Protein AF-A0A7S4QDM4-F1 (afdb_monomer)

Nearest PDB structures (foldseek):
  2wzs-assembly4_D  TM=8.853E-01  e=3.832E-09  Bacteroides thetaiotaomicron VPI-5482
  6dwo-assembly4_D  TM=8.078E-01  e=6.709E-09  Enterococcus faecalis V583
  2ww2-assembly1_C  TM=7.698E-01  e=1.749E-09  Bacteroides thetaiotaomicron VPI-5482
  5swi-assembly1_B  TM=6.819E-01  e=5.395E-10  Streptococcus pneumoniae
  2wvx-assembly2_B  TM=7.873E-01  e=1.470E-08  Bacteroides thetaiotaomicron VPI-5482

Organism: NCBI:txid311494

Structure (mmCIF, N/CA/C/O backbone):
data_AF-A0A7S4QDM4-F1
#
_entry.id   AF-A0A7S4QDM4-F1
#
loop_
_atom_site.group_PDB
_atom_site.id
_atom_site.type_symbol
_atom_site.label_atom_id
_atom_site.label_alt_id
_atom_site.label_comp_id
_atom_site.label_asym_id
_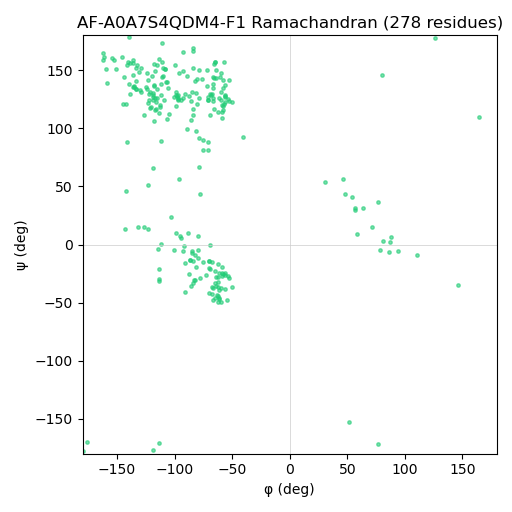atom_site.label_entity_id
_atom_site.label_seq_id
_atom_site.pdbx_PDB_ins_code
_atom_site.Cartn_x
_atom_site.Cartn_y
_atom_site.Cartn_z
_atom_site.occupancy
_atom_site.B_iso_or_equiv
_atom_site.auth_seq_id
_atom_site.auth_comp_id
_atom_site.auth_asym_id
_atom_site.auth_atom_id
_atom_site.pdbx_PDB_model_num
ATOM 1 N N . ALA A 1 1 ? 29.309 -19.621 -48.517 1.00 45.28 1 ALA A N 1
ATOM 2 C CA . ALA A 1 1 ? 28.631 -20.729 -47.816 1.00 45.28 1 ALA A CA 1
ATOM 3 C C . ALA A 1 1 ? 28.701 -20.463 -46.314 1.00 45.28 1 ALA A C 1
ATOM 5 O O . ALA A 1 1 ? 29.783 -20.519 -45.748 1.00 45.28 1 ALA A O 1
ATOM 6 N N . GLY A 1 2 ? 27.592 -20.042 -45.699 1.00 50.41 2 GLY A N 1
ATOM 7 C CA . GLY A 1 2 ? 27.543 -19.723 -44.270 1.00 50.41 2 GLY A CA 1
ATOM 8 C C . GLY A 1 2 ? 27.313 -20.983 -43.443 1.00 50.41 2 GLY A C 1
ATOM 9 O O . GLY A 1 2 ? 26.264 -21.611 -43.567 1.00 50.41 2 GLY A O 1
ATOM 10 N N . LEU A 1 3 ? 28.278 -21.342 -42.599 1.00 50.84 3 LEU A N 1
ATOM 11 C CA . LEU A 1 3 ? 28.137 -22.403 -41.605 1.00 50.84 3 LEU A CA 1
ATOM 12 C C . LEU A 1 3 ? 27.186 -21.931 -40.493 1.00 50.84 3 LEU A C 1
ATOM 14 O O . LEU A 1 3 ? 27.613 -21.368 -39.489 1.00 50.84 3 LEU A O 1
ATOM 18 N N . ARG A 1 4 ? 25.878 -22.148 -40.665 1.00 58.62 4 ARG A N 1
ATOM 19 C CA . ARG A 1 4 ? 24.951 -22.191 -39.528 1.00 58.62 4 ARG A CA 1
ATOM 20 C C . ARG A 1 4 ? 25.049 -23.586 -38.922 1.00 58.62 4 ARG A C 1
ATOM 22 O O . ARG A 1 4 ? 24.447 -24.524 -39.434 1.00 58.62 4 ARG A O 1
ATOM 29 N N . GLY A 1 5 ? 25.841 -23.718 -37.859 1.00 63.50 5 GLY A N 1
ATOM 30 C CA . GLY A 1 5 ? 25.802 -24.904 -37.006 1.00 63.50 5 GLY A CA 1
ATOM 31 C C . GLY A 1 5 ? 24.390 -25.121 -36.438 1.00 63.50 5 GLY A C 1
ATOM 32 O O . GLY A 1 5 ? 23.604 -24.165 -36.376 1.00 63.50 5 GLY A O 1
ATOM 33 N N . PRO A 1 6 ? 24.037 -26.356 -36.043 1.00 60.16 6 PRO A N 1
ATOM 34 C CA . PRO A 1 6 ? 22.731 -26.642 -35.468 1.00 60.16 6 PRO A CA 1
ATOM 35 C C . PRO A 1 6 ? 22.538 -25.764 -34.230 1.00 60.16 6 PRO A C 1
ATOM 37 O O . PRO A 1 6 ? 23.314 -25.829 -33.278 1.00 60.16 6 PRO A O 1
ATOM 40 N N . ARG A 1 7 ? 21.512 -24.904 -34.253 1.00 62.75 7 ARG A N 1
ATOM 41 C CA . ARG A 1 7 ? 21.063 -24.188 -33.056 1.00 62.75 7 ARG A CA 1
ATOM 42 C C . ARG A 1 7 ? 20.676 -25.264 -32.045 1.00 62.75 7 ARG A C 1
ATOM 44 O O . ARG A 1 7 ? 19.677 -25.948 -32.255 1.00 62.75 7 ARG A O 1
ATOM 51 N N . ALA A 1 8 ? 21.468 -25.429 -30.986 1.00 64.94 8 ALA A N 1
ATOM 52 C CA . ALA A 1 8 ? 21.047 -26.205 -29.831 1.00 64.94 8 ALA A CA 1
ATOM 53 C C . ALA A 1 8 ? 19.664 -25.684 -29.424 1.00 64.94 8 ALA A C 1
ATOM 55 O O . ALA A 1 8 ? 19.488 -24.475 -29.237 1.00 64.94 8 ALA A O 1
ATOM 56 N N . ALA A 1 9 ? 18.664 -26.565 -29.392 1.00 66.50 9 ALA A N 1
ATOM 57 C CA . ALA A 1 9 ? 17.342 -26.192 -28.922 1.00 66.50 9 ALA A CA 1
ATOM 58 C C . ALA A 1 9 ? 17.513 -25.673 -27.491 1.00 66.50 9 ALA A C 1
ATOM 60 O O . ALA A 1 9 ? 17.982 -26.412 -26.626 1.00 66.50 9 ALA A O 1
ATOM 61 N N . ALA A 1 10 ? 17.212 -24.392 -27.263 1.00 72.56 10 ALA A N 1
ATOM 62 C CA . ALA A 1 10 ? 17.296 -23.811 -25.932 1.00 72.56 10 ALA A CA 1
ATOM 63 C C . ALA A 1 10 ? 16.457 -24.674 -24.981 1.00 72.56 10 ALA A C 1
ATOM 65 O O . ALA A 1 10 ? 15.288 -24.956 -25.266 1.00 72.56 10 ALA A O 1
ATOM 66 N N . ALA A 1 11 ? 17.070 -25.142 -23.892 1.00 78.25 11 ALA A N 1
ATOM 67 C CA . ALA A 1 11 ? 16.368 -25.930 -22.893 1.00 78.25 11 ALA A CA 1
ATOM 68 C C . ALA A 1 11 ? 15.166 -25.120 -22.384 1.00 78.25 11 ALA A C 1
ATOM 70 O O . ALA A 1 11 ? 15.308 -23.959 -21.999 1.00 78.25 11 ALA A O 1
ATOM 71 N N . ARG A 1 12 ? 13.967 -25.712 -22.422 1.00 83.62 12 ARG A N 1
ATOM 72 C CA . ARG A 1 12 ? 12.762 -25.061 -21.896 1.00 83.62 12 ARG A CA 1
ATOM 73 C C . ARG A 1 12 ? 12.876 -24.987 -20.375 1.00 83.62 12 ARG A C 1
ATOM 75 O O . ARG A 1 12 ? 12.796 -26.018 -19.711 1.00 83.62 12 ARG A O 1
ATOM 82 N N . VAL A 1 13 ? 13.037 -23.781 -19.842 1.00 86.81 13 VAL A N 1
ATOM 83 C CA . VAL A 1 13 ? 12.936 -23.520 -18.402 1.00 86.81 13 VAL A CA 1
ATOM 84 C C . VAL A 1 13 ? 11.468 -23.663 -18.002 1.00 86.81 13 VAL A C 1
ATOM 86 O O . VAL A 1 13 ? 10.596 -23.039 -18.608 1.00 86.81 13 VAL A O 1
ATOM 89 N N . ARG A 1 14 ? 11.179 -24.533 -17.029 1.00 91.69 14 ARG A N 1
ATOM 90 C CA . ARG A 1 14 ? 9.847 -24.630 -16.413 1.00 91.69 14 ARG A CA 1
ATOM 91 C C . ARG A 1 14 ? 9.730 -23.540 -15.350 1.00 91.69 14 ARG A C 1
ATOM 93 O O . ARG A 1 14 ? 10.715 -23.304 -14.663 1.00 91.69 14 ARG A O 1
ATOM 100 N N . ALA A 1 15 ? 8.559 -22.911 -15.254 1.00 89.50 15 ALA A N 1
ATOM 101 C CA . ALA A 1 15 ? 8.272 -21.837 -14.300 1.00 89.50 15 ALA A CA 1
ATOM 102 C C . ALA A 1 15 ? 9.385 -20.760 -14.233 1.00 89.50 15 ALA A C 1
ATOM 104 O O . ALA A 1 15 ? 9.961 -20.525 -13.172 1.00 89.50 15 ALA A O 1
ATOM 105 N N . PRO A 1 16 ? 9.756 -20.121 -15.366 1.00 92.00 16 PRO A N 1
ATOM 106 C CA . PRO A 1 16 ? 10.823 -19.115 -15.390 1.00 92.00 16 PRO A CA 1
ATOM 107 C C . PRO A 1 16 ? 10.594 -17.951 -14.408 1.00 92.00 16 PRO A C 1
ATOM 109 O O . PRO A 1 16 ? 11.549 -17.311 -13.977 1.00 92.00 16 PRO A O 1
ATOM 112 N N . GLU A 1 17 ? 9.343 -17.684 -14.043 1.00 90.94 17 GLU A N 1
ATOM 113 C CA . GLU A 1 17 ? 8.939 -16.703 -13.042 1.00 90.94 17 GLU A CA 1
ATOM 114 C C . GLU A 1 17 ? 9.477 -16.986 -11.631 1.00 90.94 17 GLU A C 1
ATOM 116 O O . GLU A 1 17 ? 9.641 -16.037 -10.867 1.00 90.94 17 GLU A O 1
ATOM 121 N N . GLU A 1 18 ? 9.799 -18.238 -11.289 1.00 90.19 18 GLU A N 1
ATOM 122 C CA . GLU A 1 18 ? 10.372 -18.606 -9.983 1.00 90.19 18 GLU A CA 1
ATOM 123 C C . GLU A 1 18 ? 11.809 -18.100 -9.807 1.00 90.19 18 GLU A C 1
ATOM 125 O O . GLU A 1 18 ? 12.272 -17.916 -8.686 1.00 90.19 18 GLU A O 1
ATOM 130 N N . PHE A 1 19 ? 12.511 -17.808 -10.905 1.00 91.88 19 PHE A N 1
ATOM 131 C CA . PHE A 1 19 ? 13.879 -17.283 -10.870 1.00 91.88 19 PHE A CA 1
ATOM 132 C C . PHE A 1 19 ? 13.936 -15.760 -10.710 1.00 91.88 19 PHE A C 1
ATOM 134 O O . PHE A 1 19 ? 15.022 -15.189 -10.579 1.00 91.88 19 PHE A O 1
ATOM 141 N N . VAL A 1 20 ? 12.792 -15.075 -10.771 1.00 94.75 20 VAL A N 1
ATOM 142 C CA . VAL A 1 20 ? 12.752 -13.614 -10.725 1.00 94.75 20 VAL A CA 1
ATOM 143 C C . VAL A 1 20 ? 12.780 -13.137 -9.279 1.00 94.75 20 VAL A C 1
ATOM 145 O O . VAL A 1 20 ? 11.800 -13.257 -8.549 1.00 94.75 20 VAL A O 1
ATOM 148 N N . ASN A 1 21 ? 13.888 -12.509 -8.889 1.00 94.75 21 ASN A N 1
ATOM 149 C CA . ASN A 1 21 ? 13.989 -11.795 -7.623 1.00 94.75 21 ASN A CA 1
ATOM 150 C C . ASN A 1 21 ? 13.544 -10.333 -7.791 1.00 94.75 21 ASN A C 1
ATOM 152 O O . ASN A 1 21 ? 14.327 -9.490 -8.230 1.00 94.75 21 ASN A O 1
ATOM 156 N N . VAL A 1 22 ? 12.305 -10.021 -7.403 1.00 95.81 22 VAL A N 1
ATOM 157 C CA . VAL A 1 22 ? 11.768 -8.648 -7.474 1.00 95.81 22 VAL A CA 1
ATOM 158 C C . VAL A 1 22 ? 12.403 -7.688 -6.457 1.00 95.81 22 VAL A C 1
ATOM 160 O O . VAL A 1 22 ? 12.281 -6.480 -6.611 1.00 95.81 22 VAL A O 1
ATOM 163 N N . LEU A 1 23 ? 13.122 -8.187 -5.446 1.00 95.06 23 LEU A N 1
ATOM 164 C CA . LEU A 1 23 ? 13.839 -7.358 -4.466 1.00 95.06 23 LEU A CA 1
ATOM 165 C C . LEU A 1 23 ? 15.234 -6.930 -4.947 1.00 95.06 23 LEU A C 1
ATOM 167 O O . LEU A 1 23 ? 15.917 -6.165 -4.264 1.00 95.06 23 LEU A O 1
ATOM 171 N N . ALA A 1 24 ? 15.692 -7.429 -6.097 1.00 94.56 24 ALA A N 1
ATOM 172 C CA . ALA A 1 24 ? 17.007 -7.093 -6.624 1.00 94.56 24 ALA A CA 1
ATOM 173 C C . ALA A 1 24 ? 17.099 -5.586 -6.926 1.00 94.56 24 ALA A C 1
ATOM 175 O O . ALA A 1 24 ? 16.419 -5.088 -7.821 1.00 94.56 24 ALA A O 1
ATOM 176 N N . GLY A 1 25 ? 17.954 -4.875 -6.182 1.00 93.62 25 GLY A N 1
ATOM 177 C CA . GLY A 1 25 ? 18.166 -3.424 -6.299 1.00 93.62 25 GLY A CA 1
ATOM 178 C C . GLY A 1 25 ? 17.224 -2.550 -5.462 1.00 93.62 25 GLY A C 1
ATOM 179 O O . GLY A 1 25 ? 17.272 -1.326 -5.596 1.00 93.62 25 GLY A O 1
ATOM 180 N N . ALA A 1 26 ? 16.401 -3.167 -4.606 1.00 92.62 26 ALA A N 1
ATOM 181 C CA . ALA A 1 26 ? 15.378 -2.512 -3.787 1.00 92.62 26 ALA A CA 1
ATOM 182 C C . ALA A 1 26 ? 15.796 -2.350 -2.306 1.00 92.62 26 ALA A C 1
ATOM 184 O O . ALA A 1 26 ? 14.948 -2.274 -1.417 1.00 92.62 26 ALA A O 1
ATOM 185 N N . SER A 1 27 ? 17.106 -2.336 -2.031 1.00 87.94 27 SER A N 1
ATOM 186 C CA . SER A 1 27 ? 17.677 -2.214 -0.681 1.00 87.94 27 SER A CA 1
ATOM 187 C C . SER A 1 27 ? 18.352 -0.860 -0.471 1.00 87.94 27 SER A C 1
ATOM 189 O O . SER A 1 27 ? 19.027 -0.360 -1.374 1.00 87.94 27 SER A O 1
ATOM 191 N N . GLY A 1 28 ? 18.258 -0.336 0.753 1.00 79.88 28 GLY A N 1
ATOM 192 C CA . GLY A 1 28 ? 18.984 0.849 1.220 1.00 79.88 28 GLY A CA 1
ATOM 193 C C . GLY A 1 28 ? 18.116 2.087 1.466 1.00 79.88 28 GLY A C 1
ATOM 194 O O . GLY A 1 28 ? 18.614 3.065 2.025 1.00 79.88 28 GLY A O 1
ATOM 195 N N . GLY A 1 29 ? 16.840 2.047 1.068 1.00 83.62 29 GLY A N 1
ATOM 196 C CA . GLY A 1 29 ? 15.855 3.091 1.360 1.00 83.62 29 GLY A CA 1
ATOM 197 C C . GLY A 1 29 ? 16.317 4.503 0.987 1.00 83.62 29 GLY A C 1
ATOM 198 O O . GLY A 1 29 ? 17.137 4.695 0.087 1.00 83.62 29 GLY A O 1
ATOM 199 N N . GLN A 1 30 ? 15.785 5.505 1.690 1.00 80.25 30 GLN A N 1
ATOM 200 C CA . GLN A 1 30 ? 16.134 6.912 1.474 1.00 80.25 30 GLN A CA 1
ATOM 201 C C . GLN A 1 30 ? 17.605 7.211 1.779 1.00 80.25 30 GLN A C 1
ATOM 203 O O . GLN A 1 30 ? 18.252 7.934 1.027 1.00 80.25 30 GLN A O 1
ATOM 208 N N . SER A 1 31 ? 18.128 6.681 2.886 1.00 72.50 31 SER A N 1
ATOM 209 C CA . SER A 1 31 ? 19.446 7.041 3.420 1.00 72.50 31 SER A CA 1
ATOM 210 C C . SER A 1 31 ? 20.600 6.593 2.523 1.00 72.50 31 SER A C 1
ATOM 212 O O . SER A 1 31 ? 21.581 7.323 2.394 1.00 72.50 31 SER A O 1
ATOM 214 N N . ALA A 1 32 ? 20.490 5.430 1.875 1.00 71.31 32 ALA A N 1
ATOM 215 C CA . ALA A 1 32 ? 21.466 5.002 0.879 1.00 71.31 32 ALA A CA 1
ATOM 216 C C . ALA A 1 32 ? 21.079 5.460 -0.529 1.00 71.31 32 ALA A C 1
ATOM 218 O O . ALA A 1 32 ? 21.944 5.906 -1.276 1.00 71.31 32 ALA A O 1
ATOM 219 N N . GLY A 1 33 ? 19.798 5.391 -0.894 1.00 68.56 33 GLY A N 1
ATOM 220 C CA . GLY A 1 33 ? 19.338 5.559 -2.270 1.00 68.56 33 GLY A CA 1
ATOM 221 C C . GLY A 1 33 ? 19.614 6.929 -2.897 1.00 68.56 33 GLY A C 1
ATOM 222 O O . GLY A 1 33 ? 19.821 7.013 -4.112 1.00 68.56 33 GLY A O 1
ATOM 223 N N . THR A 1 34 ? 19.697 7.985 -2.083 1.00 76.38 34 THR A N 1
ATOM 224 C CA . THR A 1 34 ? 20.065 9.341 -2.526 1.00 76.38 34 THR A CA 1
ATOM 225 C C . THR A 1 34 ? 21.543 9.492 -2.884 1.00 76.38 34 THR A C 1
ATOM 227 O O . THR A 1 34 ? 21.885 10.363 -3.684 1.00 76.38 34 THR A O 1
ATOM 230 N N . HIS A 1 35 ? 22.425 8.669 -2.310 1.00 78.38 35 HIS A N 1
ATOM 231 C CA . HIS A 1 35 ? 23.881 8.793 -2.448 1.00 78.38 35 HIS A CA 1
ATOM 232 C C . HIS A 1 35 ? 24.509 7.628 -3.224 1.00 78.38 35 HIS A C 1
ATOM 234 O O . HIS A 1 35 ? 25.501 7.812 -3.931 1.00 78.38 35 HIS A O 1
ATOM 240 N N . HIS A 1 36 ? 23.924 6.434 -3.123 1.00 81.25 36 HIS A N 1
ATOM 241 C CA . HIS A 1 36 ? 24.441 5.186 -3.665 1.00 81.25 36 HIS A CA 1
ATOM 242 C C . HIS A 1 36 ? 23.296 4.287 -4.145 1.00 81.25 36 HIS A C 1
ATOM 244 O O . HIS A 1 36 ? 22.433 3.876 -3.375 1.00 81.25 36 HIS A O 1
ATOM 250 N N . SER A 1 37 ? 23.308 3.939 -5.433 1.00 85.25 37 SER A N 1
ATOM 251 C CA . SER A 1 37 ? 22.301 3.055 -6.021 1.00 85.25 37 SER A CA 1
ATOM 252 C C . SER A 1 37 ? 22.809 1.620 -6.123 1.00 85.25 37 SER A C 1
ATOM 254 O O . SER A 1 37 ? 23.858 1.370 -6.713 1.00 85.25 37 SER A O 1
ATOM 256 N N . SER A 1 38 ? 22.023 0.673 -5.613 1.00 88.88 38 SER A N 1
ATOM 257 C CA . SER A 1 38 ? 22.151 -0.763 -5.903 1.00 88.88 38 SER A CA 1
ATOM 258 C C . SER A 1 38 ? 21.225 -1.217 -7.047 1.00 88.88 38 SER A C 1
ATOM 260 O O . SER A 1 38 ? 21.131 -2.406 -7.342 1.00 88.88 38 SER A O 1
ATOM 262 N N . GLY A 1 39 ? 20.535 -0.268 -7.688 1.00 92.19 39 GLY A N 1
ATOM 263 C CA . GLY A 1 39 ? 19.532 -0.487 -8.730 1.00 92.19 39 GLY A CA 1
ATOM 264 C C . GLY A 1 39 ? 18.410 0.554 -8.680 1.00 92.19 39 GLY A C 1
ATOM 265 O O . GLY A 1 39 ? 17.938 0.977 -9.731 1.00 92.19 39 GLY A O 1
ATOM 266 N N . ASN A 1 40 ? 18.034 1.016 -7.475 1.00 94.00 40 ASN A N 1
ATOM 267 C CA . ASN A 1 40 ? 16.888 1.913 -7.248 1.00 94.00 40 ASN A CA 1
ATOM 268 C C . ASN A 1 40 ? 15.590 1.352 -7.853 1.00 94.00 40 ASN A C 1
ATOM 270 O O . ASN A 1 40 ? 14.803 2.072 -8.472 1.00 94.00 40 ASN A O 1
ATOM 274 N N . THR A 1 41 ? 15.397 0.045 -7.693 1.00 95.94 41 THR A N 1
ATOM 275 C CA . THR A 1 41 ? 14.204 -0.665 -8.149 1.00 95.94 41 THR A CA 1
ATOM 276 C C . THR A 1 41 ? 13.165 -0.729 -7.033 1.00 95.94 41 THR A C 1
ATOM 278 O O . THR A 1 41 ? 13.443 -0.476 -5.861 1.00 95.94 41 THR A O 1
ATOM 281 N N . LEU A 1 42 ? 11.940 -1.073 -7.416 1.00 97.38 42 LEU A N 1
ATOM 282 C CA . LEU A 1 42 ? 10.844 -1.377 -6.506 1.00 97.38 42 LEU A CA 1
ATOM 283 C C . LEU A 1 42 ? 10.435 -2.842 -6.713 1.00 97.38 42 LEU A C 1
ATOM 285 O O . LEU A 1 42 ? 10.528 -3.330 -7.845 1.00 97.38 42 LEU A O 1
ATOM 289 N N . PRO A 1 43 ? 9.936 -3.541 -5.679 1.00 96.81 43 PRO A N 1
ATOM 290 C CA . PRO A 1 43 ? 9.488 -4.925 -5.798 1.00 96.81 43 PRO A CA 1
ATOM 291 C C . PRO A 1 43 ? 8.094 -5.010 -6.425 1.00 96.81 43 PRO A C 1
ATOM 293 O O . PRO A 1 43 ? 7.110 -5.359 -5.774 1.00 96.81 43 PRO A O 1
ATOM 296 N N . LEU A 1 44 ? 8.013 -4.629 -7.698 1.00 97.62 44 LEU A N 1
ATOM 297 C CA . LEU A 1 44 ? 6.758 -4.506 -8.425 1.00 97.62 44 LEU A CA 1
ATOM 298 C C . LEU A 1 44 ? 6.149 -5.884 -8.707 1.00 97.62 44 LEU A C 1
ATOM 300 O O . LEU A 1 44 ? 6.751 -6.733 -9.365 1.00 97.62 44 LEU A O 1
ATOM 304 N N . VAL A 1 45 ? 4.910 -6.063 -8.262 1.00 98.31 45 VAL A N 1
ATOM 305 C CA . VAL A 1 45 ? 4.038 -7.182 -8.616 1.00 98.31 45 VAL A CA 1
ATOM 306 C C . VAL A 1 45 ? 2.998 -6.667 -9.597 1.00 98.31 45 VAL A C 1
ATOM 308 O O . VAL A 1 45 ? 2.172 -5.811 -9.270 1.00 98.31 45 VAL A O 1
ATOM 311 N N . ALA A 1 46 ? 3.082 -7.142 -10.836 1.00 98.19 46 ALA A N 1
ATOM 312 C CA . ALA A 1 46 ? 2.361 -6.569 -11.960 1.00 98.19 46 ALA A CA 1
ATOM 313 C C . ALA A 1 46 ? 2.255 -7.530 -13.148 1.00 98.19 46 ALA A C 1
ATOM 315 O O . ALA A 1 46 ? 3.037 -8.465 -13.324 1.00 98.19 46 ALA A O 1
ATOM 316 N N . ARG A 1 47 ? 1.308 -7.238 -14.043 1.00 97.88 47 ARG A N 1
ATOM 317 C CA . ARG A 1 47 ? 1.365 -7.760 -15.413 1.00 97.88 47 ARG A CA 1
ATOM 318 C C . ARG A 1 47 ? 2.489 -7.049 -16.181 1.00 97.88 47 ARG A C 1
ATOM 320 O O . ARG A 1 47 ? 2.727 -5.871 -15.921 1.00 97.88 47 ARG A O 1
ATOM 327 N N . PRO A 1 48 ? 3.133 -7.706 -17.165 1.00 97.56 48 PRO A N 1
ATOM 328 C CA . PRO A 1 48 ? 4.022 -7.007 -18.089 1.00 97.56 48 PRO A CA 1
ATOM 329 C C . PRO A 1 48 ? 3.294 -5.815 -18.724 1.00 97.56 48 PRO A C 1
ATOM 331 O O . PRO A 1 48 ? 2.225 -6.004 -19.306 1.00 97.56 48 PRO A O 1
ATOM 334 N N . TRP A 1 49 ? 3.854 -4.611 -18.571 1.00 97.31 49 TRP A N 1
ATOM 335 C CA . TRP A 1 49 ? 3.259 -3.342 -19.023 1.00 97.31 49 TRP A CA 1
ATOM 336 C C . TRP A 1 49 ? 1.854 -3.062 -18.462 1.00 97.31 49 TRP A C 1
ATOM 338 O O . TRP A 1 49 ? 1.021 -2.455 -19.134 1.00 97.31 49 TRP A O 1
ATOM 348 N N . GLY A 1 50 ? 1.569 -3.538 -17.247 1.00 97.00 50 GLY A N 1
ATOM 349 C CA . GLY A 1 50 ? 0.354 -3.169 -16.529 1.00 97.00 50 GLY A CA 1
ATOM 350 C C . GLY A 1 50 ? 0.289 -1.660 -16.294 1.00 97.00 50 GLY A C 1
ATOM 351 O O . GLY A 1 50 ? 1.312 -1.006 -16.125 1.00 97.00 50 GLY A O 1
ATOM 352 N N . PHE A 1 51 ? -0.924 -1.118 -16.284 1.00 95.81 51 PHE A N 1
ATOM 353 C CA . PHE A 1 51 ? -1.169 0.265 -15.894 1.00 95.81 51 PHE A CA 1
ATOM 354 C C . PHE A 1 51 ? -0.855 0.458 -14.404 1.00 95.81 51 PHE A C 1
ATOM 356 O O . PHE A 1 51 ? -0.090 1.347 -14.056 1.00 95.81 51 PHE A O 1
ATOM 363 N N . ASN A 1 52 ? -1.363 -0.437 -13.547 1.00 96.81 52 ASN A N 1
ATOM 364 C CA . ASN A 1 52 ? -1.107 -0.409 -12.107 1.00 96.81 52 ASN A CA 1
ATOM 365 C C . ASN A 1 52 ? 0.002 -1.390 -11.718 1.00 96.81 52 ASN A C 1
ATOM 367 O O . ASN A 1 52 ? -0.069 -2.582 -12.044 1.00 96.81 52 ASN A O 1
ATOM 371 N N . HIS A 1 53 ? 0.970 -0.915 -10.937 1.00 98.25 53 HIS A N 1
ATOM 372 C CA . HIS A 1 53 ? 1.927 -1.768 -10.242 1.00 98.25 53 HIS A CA 1
ATOM 373 C C . HIS A 1 53 ? 1.652 -1.782 -8.739 1.00 98.25 53 HIS A C 1
ATOM 375 O O . HIS A 1 53 ? 1.156 -0.806 -8.178 1.00 98.25 53 HIS A O 1
ATOM 381 N N . TRP A 1 54 ? 2.004 -2.885 -8.080 1.00 98.44 54 TRP A N 1
ATOM 382 C CA . TRP A 1 54 ? 1.761 -3.076 -6.653 1.00 98.44 54 TRP A CA 1
ATOM 383 C C . TRP A 1 54 ? 3.062 -3.398 -5.932 1.00 98.44 54 TRP A C 1
ATOM 385 O O . TRP A 1 54 ? 3.825 -4.239 -6.403 1.00 98.44 54 TRP A O 1
ATOM 395 N N . ALA A 1 55 ? 3.305 -2.778 -4.780 1.00 97.50 55 ALA A N 1
ATOM 396 C CA . ALA A 1 55 ? 4.454 -3.094 -3.933 1.00 97.50 55 ALA A CA 1
ATOM 397 C C . ALA A 1 55 ? 4.151 -2.819 -2.449 1.00 97.50 55 ALA A C 1
ATOM 399 O O . ALA A 1 55 ? 3.354 -1.928 -2.149 1.00 97.50 55 ALA A O 1
ATOM 400 N N . PRO A 1 56 ? 4.771 -3.541 -1.501 1.00 95.50 56 PRO A N 1
ATOM 401 C CA . PRO A 1 56 ? 4.788 -3.117 -0.103 1.00 95.50 56 PRO A CA 1
ATOM 402 C C . PRO A 1 56 ? 5.465 -1.746 0.046 1.00 95.50 56 PRO A C 1
ATOM 404 O O . PRO A 1 56 ? 6.444 -1.457 -0.634 1.00 95.50 56 PRO A O 1
ATOM 407 N N . GLN A 1 57 ? 4.966 -0.919 0.961 1.00 94.00 57 GLN A N 1
ATOM 408 C CA . GLN A 1 57 ? 5.613 0.318 1.403 1.00 94.00 57 GLN A CA 1
ATOM 409 C C . GLN A 1 57 ? 6.170 0.123 2.818 1.00 94.00 57 GLN A C 1
ATOM 411 O O . GLN A 1 57 ? 5.504 -0.492 3.655 1.00 94.00 57 GLN A O 1
ATOM 416 N N . THR A 1 58 ? 7.366 0.644 3.103 1.00 91.94 58 THR A N 1
ATOM 417 C CA . THR A 1 58 ? 8.056 0.435 4.393 1.00 91.94 58 THR A CA 1
ATOM 418 C C . THR A 1 58 ? 8.200 1.707 5.222 1.00 91.94 58 THR A C 1
ATOM 420 O O . THR A 1 58 ? 8.285 1.616 6.441 1.00 91.94 58 THR A O 1
ATOM 423 N N . THR A 1 59 ? 8.126 2.896 4.620 1.00 87.56 59 THR A N 1
ATOM 424 C CA . THR A 1 59 ? 8.124 4.177 5.351 1.00 87.56 59 THR A CA 1
ATOM 425 C C . THR A 1 59 ? 6.903 5.024 5.013 1.00 87.56 59 THR A C 1
ATOM 427 O O . THR A 1 59 ? 6.341 4.925 3.926 1.00 87.56 59 THR A O 1
ATOM 430 N N . ASP A 1 60 ? 6.432 5.800 5.975 1.00 82.75 60 ASP A N 1
ATOM 431 C CA . ASP A 1 60 ? 5.376 6.806 5.846 1.00 82.75 60 ASP A CA 1
ATOM 432 C C . ASP A 1 60 ? 5.941 8.203 5.553 1.00 82.75 60 ASP A C 1
ATOM 434 O O . ASP A 1 60 ? 5.186 9.129 5.249 1.00 82.75 60 ASP A O 1
ATOM 438 N N . GLU A 1 61 ? 7.269 8.338 5.568 1.00 83.62 61 GLU A N 1
ATOM 439 C CA . GLU A 1 61 ? 7.949 9.537 5.109 1.00 83.62 61 GLU A CA 1
ATOM 440 C C . GLU A 1 61 ? 7.587 9.846 3.653 1.00 83.62 61 GLU A C 1
ATOM 442 O O . GLU A 1 61 ? 7.478 8.969 2.787 1.00 83.62 61 GLU A O 1
ATOM 447 N N . ARG A 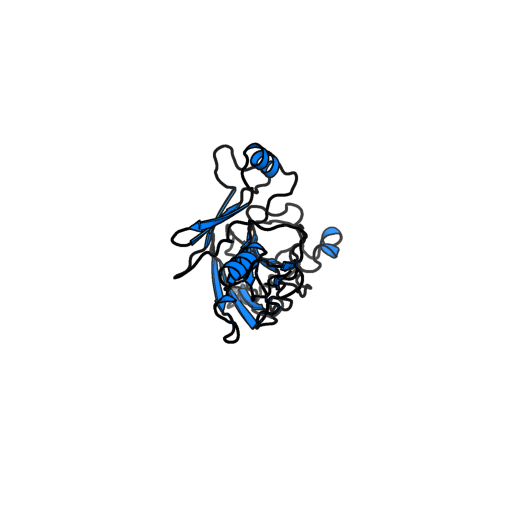1 62 ? 7.437 11.139 3.360 1.00 79.94 62 ARG A N 1
ATOM 448 C CA . ARG A 1 62 ? 7.199 11.632 2.003 1.00 79.94 62 ARG A CA 1
ATOM 449 C C . ARG A 1 62 ? 8.489 11.590 1.193 1.00 79.94 62 ARG A C 1
ATOM 451 O O . ARG A 1 62 ? 9.176 12.595 1.037 1.00 79.94 62 ARG A O 1
ATOM 458 N N . THR A 1 63 ? 8.800 10.412 0.673 1.00 86.94 63 THR A N 1
ATOM 459 C CA . THR A 1 63 ? 9.965 10.170 -0.174 1.00 86.94 63 THR A CA 1
ATOM 460 C C . THR A 1 63 ? 9.620 9.294 -1.381 1.00 86.94 63 THR A C 1
ATOM 462 O O . THR A 1 63 ? 8.675 8.504 -1.347 1.00 86.94 63 THR A O 1
ATOM 465 N N . SER A 1 64 ? 10.416 9.403 -2.446 1.00 91.06 64 SER A N 1
ATOM 466 C CA . SER A 1 64 ? 10.429 8.455 -3.558 1.00 91.06 64 SER A CA 1
ATOM 467 C C . SER A 1 64 ? 11.141 7.129 -3.232 1.00 91.06 64 SER A C 1
ATOM 469 O O . SER A 1 64 ? 10.954 6.150 -3.949 1.00 91.06 64 SER A O 1
ATOM 471 N N . TRP A 1 65 ? 11.924 7.046 -2.153 1.00 93.81 65 TRP A N 1
ATOM 472 C CA . TRP A 1 65 ? 12.497 5.791 -1.636 1.00 93.81 65 TRP A CA 1
ATOM 473 C C . TRP A 1 65 ? 11.630 5.212 -0.517 1.00 93.81 65 TRP A C 1
ATOM 475 O O . TRP A 1 65 ? 12.068 4.993 0.609 1.00 93.81 65 TRP A O 1
ATOM 485 N N . TRP A 1 66 ? 10.358 4.994 -0.835 1.00 93.75 66 TRP A N 1
ATOM 486 C CA . TRP A 1 66 ? 9.336 4.570 0.123 1.00 93.75 66 TRP A CA 1
ATOM 487 C C . TRP A 1 66 ? 9.358 3.064 0.448 1.00 93.75 66 TRP A C 1
ATOM 489 O O . TRP A 1 66 ? 8.596 2.608 1.305 1.00 93.75 66 TRP A O 1
ATOM 499 N N . PHE A 1 67 ? 10.217 2.289 -0.221 1.00 94.81 67 PHE A N 1
ATOM 500 C CA . PHE A 1 67 ? 10.462 0.874 0.055 1.00 94.81 67 PHE A CA 1
ATOM 501 C C . PHE A 1 67 ? 11.946 0.621 0.346 1.00 94.81 67 PHE A C 1
ATOM 503 O O . PHE A 1 67 ? 12.822 1.171 -0.322 1.00 94.81 67 PHE A O 1
ATOM 510 N N . ASP A 1 68 ? 12.207 -0.265 1.304 1.00 92.62 68 ASP A N 1
ATOM 511 C CA . ASP A 1 68 ? 13.526 -0.826 1.582 1.00 92.62 68 ASP A CA 1
ATOM 512 C C . ASP A 1 68 ? 13.385 -2.302 1.961 1.00 92.62 68 ASP A C 1
ATOM 514 O O . ASP A 1 68 ? 12.739 -2.638 2.954 1.00 92.62 68 ASP A O 1
ATOM 518 N N . ALA A 1 69 ? 14.029 -3.193 1.205 1.00 91.12 69 ALA A N 1
ATOM 519 C CA . ALA A 1 69 ? 14.053 -4.618 1.515 1.00 91.12 69 ALA A CA 1
ATOM 520 C C . ALA A 1 69 ? 14.660 -4.912 2.899 1.00 91.12 69 ALA A C 1
ATOM 522 O O . ALA A 1 69 ? 14.322 -5.929 3.503 1.00 91.12 69 ALA A O 1
ATOM 523 N N . GLY A 1 70 ? 15.546 -4.045 3.402 1.00 88.94 70 GLY A N 1
ATOM 524 C CA . GLY A 1 70 ? 16.163 -4.155 4.722 1.00 88.94 70 GLY A CA 1
ATOM 525 C C . GLY A 1 70 ? 15.287 -3.686 5.885 1.00 88.94 70 GLY A C 1
ATOM 526 O O . GLY A 1 70 ? 15.640 -3.964 7.030 1.00 88.94 70 GLY A O 1
ATOM 527 N N . ALA A 1 71 ? 14.162 -3.016 5.618 1.00 88.62 71 ALA A N 1
ATOM 528 C CA . ALA A 1 71 ? 13.290 -2.518 6.672 1.00 88.62 71 ALA A CA 1
ATOM 529 C C . ALA A 1 71 ? 12.642 -3.665 7.466 1.00 88.62 71 ALA A C 1
ATOM 531 O O . ALA A 1 71 ? 12.458 -4.782 6.968 1.00 88.62 71 ALA A O 1
ATOM 532 N N . ASP A 1 72 ? 12.274 -3.371 8.706 1.00 85.06 72 ASP A N 1
ATOM 533 C CA . ASP A 1 72 ? 11.395 -4.178 9.553 1.00 85.06 72 ASP A CA 1
ATOM 534 C C . ASP A 1 72 ? 9.958 -3.628 9.577 1.00 85.06 72 ASP A C 1
ATOM 536 O O . ASP A 1 72 ? 9.045 -4.257 10.098 1.00 85.06 72 ASP A O 1
ATOM 540 N N . THR A 1 73 ? 9.712 -2.489 8.942 1.00 86.56 73 THR A N 1
ATOM 541 C CA . THR A 1 73 ? 8.418 -1.817 8.929 1.00 86.56 73 THR A CA 1
ATOM 542 C C . THR A 1 73 ? 7.575 -2.141 7.700 1.00 86.56 73 THR A C 1
ATOM 544 O O . THR A 1 73 ? 8.062 -2.285 6.581 1.00 86.56 73 THR A O 1
ATOM 547 N N . PHE A 1 74 ? 6.254 -2.155 7.887 1.00 88.50 74 PHE A N 1
ATOM 548 C CA . PHE A 1 74 ? 5.286 -2.195 6.795 1.00 88.50 74 PHE A CA 1
ATOM 549 C C . PHE A 1 74 ? 4.168 -1.188 7.005 1.00 88.50 74 PHE A C 1
ATOM 551 O O . PHE A 1 74 ? 3.600 -1.057 8.091 1.00 88.50 74 PHE A O 1
ATOM 558 N N . ARG A 1 75 ? 3.868 -0.470 5.927 1.00 88.44 75 ARG A N 1
ATOM 559 C CA . ARG A 1 75 ? 2.956 0.674 5.881 1.00 88.44 75 ARG A CA 1
ATOM 560 C C . ARG A 1 75 ? 1.722 0.414 5.035 1.00 88.44 75 ARG A C 1
ATOM 562 O O . ARG A 1 75 ? 0.857 1.277 4.973 1.00 88.44 75 ARG A O 1
ATOM 569 N N . GLY A 1 76 ? 1.635 -0.745 4.389 1.00 90.88 76 GLY A N 1
ATOM 570 C CA . GLY A 1 76 ? 0.565 -1.096 3.462 1.00 90.88 76 GLY A CA 1
ATOM 571 C C . GLY A 1 76 ? 1.087 -1.540 2.105 1.00 90.88 76 GLY A C 1
ATOM 572 O O . GLY A 1 76 ? 2.287 -1.528 1.833 1.00 90.88 76 GLY A O 1
ATOM 573 N N . ILE A 1 77 ? 0.148 -1.917 1.246 1.00 94.69 77 ILE A N 1
ATOM 574 C CA . ILE A 1 77 ? 0.398 -2.160 -0.169 1.00 94.69 77 ILE A CA 1
ATOM 575 C C . ILE A 1 77 ? 0.092 -0.887 -0.938 1.00 94.69 77 ILE A C 1
ATOM 577 O O . ILE A 1 77 ? -1.019 -0.364 -0.861 1.00 94.69 77 ILE A O 1
ATOM 581 N N . ARG A 1 78 ? 1.071 -0.411 -1.696 1.00 95.69 78 ARG A N 1
ATOM 582 C CA . ARG A 1 78 ? 0.962 0.747 -2.570 1.00 95.69 78 ARG A CA 1
ATOM 583 C C . ARG A 1 78 ? 0.576 0.306 -3.973 1.00 95.69 78 ARG A C 1
ATOM 585 O O . ARG A 1 78 ? 1.273 -0.518 -4.562 1.00 95.69 78 ARG A O 1
ATOM 592 N N . CYS A 1 79 ? -0.496 0.882 -4.508 1.00 96.38 79 CYS A N 1
ATOM 593 C CA . CYS A 1 79 ? -0.678 0.981 -5.953 1.00 96.38 79 CYS A CA 1
ATOM 594 C C . CYS A 1 79 ? 0.165 2.164 -6.429 1.00 96.38 79 CYS A C 1
ATOM 596 O O . CYS A 1 79 ? -0.030 3.272 -5.930 1.00 96.38 79 CYS A O 1
ATOM 598 N N . THR A 1 80 ? 1.118 1.936 -7.327 1.00 95.44 80 THR A N 1
ATOM 599 C CA . THR A 1 80 ? 2.140 2.921 -7.709 1.00 95.44 80 THR A CA 1
ATOM 600 C C . THR A 1 80 ? 2.303 3.005 -9.220 1.00 95.44 80 THR A C 1
ATOM 602 O O . THR A 1 80 ? 2.123 2.019 -9.938 1.00 95.44 80 THR A O 1
ATOM 605 N N . HIS A 1 81 ? 2.717 4.184 -9.673 1.00 94.38 81 HIS A N 1
ATOM 606 C CA . HIS A 1 81 ? 3.127 4.466 -11.042 1.00 94.38 81 HIS A CA 1
ATOM 607 C C . HIS A 1 81 ? 4.554 5.026 -11.100 1.00 94.38 81 HIS A C 1
ATOM 609 O O . HIS A 1 81 ? 4.964 5.554 -12.134 1.00 94.38 81 HIS A O 1
ATOM 615 N N . GLN A 1 82 ? 5.316 4.924 -10.005 1.00 94.31 82 GLN A N 1
ATOM 616 C CA . GLN A 1 82 ? 6.665 5.466 -9.906 1.00 94.31 82 GLN A CA 1
ATOM 617 C C . GLN A 1 82 ? 7.618 4.728 -10.859 1.00 94.31 82 GLN A C 1
ATOM 619 O O . GLN A 1 82 ? 7.882 3.541 -10.652 1.00 94.31 82 GLN A O 1
ATOM 624 N N . PRO A 1 83 ? 8.202 5.407 -11.864 1.00 94.88 83 PRO A N 1
ATOM 625 C CA . PRO A 1 83 ? 9.142 4.767 -12.779 1.00 94.88 83 PRO A CA 1
ATOM 626 C C . PRO A 1 83 ? 10.583 4.811 -12.253 1.00 94.88 83 PRO A C 1
ATOM 628 O O . PRO A 1 83 ? 11.410 3.985 -12.626 1.00 94.88 83 PRO A O 1
ATOM 631 N N . SER A 1 84 ? 10.906 5.792 -11.409 1.00 93.31 84 SER A N 1
ATOM 632 C CA . SER A 1 84 ? 12.189 5.919 -10.720 1.00 93.31 84 SER A CA 1
ATOM 633 C C . SER A 1 84 ? 12.042 6.874 -9.533 1.00 93.31 84 SER A C 1
ATOM 635 O O . SER A 1 84 ? 11.129 7.710 -9.542 1.00 93.31 84 SER A O 1
ATOM 637 N N . PRO A 1 85 ? 12.937 6.821 -8.532 1.00 90.69 85 PRO A N 1
ATOM 638 C CA . PRO A 1 85 ? 12.848 7.735 -7.402 1.00 90.69 85 PRO A CA 1
ATOM 639 C C . PRO A 1 85 ? 13.060 9.212 -7.784 1.00 90.69 85 PRO A C 1
ATOM 641 O O . PRO A 1 85 ? 12.581 10.108 -7.097 1.00 90.69 85 PRO A O 1
ATOM 644 N N . TRP A 1 86 ? 13.728 9.481 -8.908 1.00 88.50 86 TRP A N 1
ATOM 645 C CA . TRP A 1 86 ? 14.006 10.838 -9.393 1.00 88.50 86 TRP A CA 1
ATOM 646 C C . TRP A 1 86 ? 12.802 11.493 -10.069 1.00 88.50 86 TRP A C 1
ATOM 648 O O . TRP A 1 86 ? 12.680 12.713 -10.061 1.00 88.50 86 TRP A O 1
ATOM 658 N N . ILE A 1 87 ? 11.929 10.678 -10.665 1.00 88.62 87 ILE A N 1
ATOM 659 C CA . ILE A 1 87 ? 10.667 11.136 -11.259 1.00 88.62 87 ILE A CA 1
ATOM 660 C C . ILE A 1 87 ? 9.576 11.230 -10.190 1.00 88.62 87 ILE A C 1
ATOM 662 O O . ILE A 1 87 ? 8.727 12.115 -10.259 1.00 88.62 87 ILE A O 1
ATOM 666 N N . GLY A 1 88 ? 9.616 10.341 -9.195 1.00 87.38 88 GLY A N 1
ATOM 667 C CA . GLY A 1 88 ? 8.582 10.246 -8.175 1.00 87.38 88 GLY A CA 1
ATOM 668 C C . GLY A 1 88 ? 7.324 9.544 -8.685 1.00 87.38 88 GLY A C 1
ATOM 669 O O . GLY A 1 88 ? 7.305 8.947 -9.763 1.00 87.38 88 GLY A O 1
ATOM 670 N N . ASP A 1 89 ? 6.282 9.573 -7.862 1.0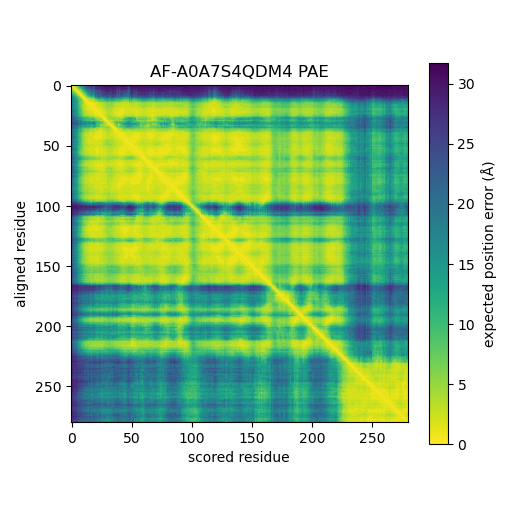0 89.06 89 ASP A N 1
ATOM 671 C CA . ASP A 1 89 ? 5.050 8.814 -8.069 1.00 89.06 89 ASP A CA 1
ATOM 672 C C . ASP A 1 89 ? 3.850 9.736 -8.302 1.00 89.06 89 ASP A C 1
ATOM 674 O O . ASP A 1 89 ? 3.807 10.861 -7.804 1.00 89.06 89 ASP A O 1
ATOM 678 N N . TYR A 1 90 ? 2.831 9.229 -8.987 1.00 85.38 90 TYR A N 1
ATOM 679 C CA . TYR A 1 90 ? 1.579 9.933 -9.250 1.00 85.38 90 TYR A CA 1
ATOM 680 C C . TYR A 1 90 ? 0.399 8.968 -9.137 1.00 85.38 90 TYR A C 1
ATOM 682 O O . TYR A 1 90 ? 0.574 7.757 -9.256 1.00 85.38 90 TYR A O 1
ATOM 690 N N . GLY A 1 91 ? -0.802 9.496 -8.876 1.00 85.50 91 GLY A N 1
ATOM 691 C CA . GLY A 1 91 ? -2.019 8.682 -8.797 1.00 85.50 91 GLY A CA 1
ATOM 692 C C . GLY A 1 91 ? -1.870 7.426 -7.932 1.00 85.50 91 GLY A C 1
ATOM 693 O O . GLY A 1 91 ? -2.257 6.347 -8.355 1.00 85.50 91 GLY A O 1
ATOM 694 N N . TRP A 1 92 ? -1.235 7.525 -6.768 1.00 89.56 92 TRP A N 1
ATOM 695 C CA . TRP A 1 92 ? -0.935 6.369 -5.925 1.00 89.56 92 TRP A CA 1
ATOM 696 C C . TRP A 1 92 ? -1.788 6.378 -4.656 1.00 89.56 92 TRP A C 1
ATOM 698 O O . TRP A 1 92 ? -2.196 7.436 -4.172 1.00 89.56 92 TRP A O 1
ATOM 708 N N . PHE A 1 93 ? -2.053 5.194 -4.111 1.00 90.50 93 PHE A N 1
ATOM 709 C CA . PHE A 1 93 ? -2.795 5.010 -2.862 1.00 90.50 93 PHE A CA 1
ATOM 710 C C . PHE A 1 93 ? -2.261 3.802 -2.091 1.00 90.50 93 PHE A C 1
ATOM 712 O O . PHE A 1 93 ? -1.584 2.942 -2.660 1.00 90.50 93 PHE A O 1
ATOM 719 N N . LEU A 1 94 ? -2.572 3.737 -0.797 1.00 90.94 94 LEU A N 1
ATOM 720 C CA . LEU A 1 94 ? -2.220 2.628 0.086 1.00 90.94 94 LEU A CA 1
ATOM 721 C C . LEU A 1 94 ? -3.457 1.851 0.527 1.00 90.94 94 LEU A C 1
ATOM 723 O O . LEU A 1 94 ? -4.465 2.439 0.915 1.00 90.94 94 LEU A O 1
ATOM 727 N N . LEU A 1 95 ? -3.335 0.525 0.544 1.00 91.19 95 LEU A N 1
ATOM 728 C CA . LEU A 1 95 ? -4.251 -0.389 1.220 1.00 91.19 95 LEU A CA 1
ATOM 729 C C . LEU A 1 95 ? -3.555 -0.984 2.442 1.00 91.19 95 LEU A C 1
ATOM 731 O O . LEU A 1 95 ? -2.480 -1.581 2.334 1.00 91.19 95 LEU A O 1
ATOM 735 N N . ARG A 1 96 ? -4.169 -0.819 3.613 1.00 86.44 96 ARG A N 1
ATOM 736 C CA . ARG A 1 96 ? -3.590 -1.185 4.909 1.00 86.44 96 ARG A CA 1
ATOM 737 C C . ARG A 1 96 ? -4.537 -2.098 5.676 1.00 86.44 96 ARG A C 1
ATOM 739 O O . ARG A 1 96 ? -5.580 -1.615 6.109 1.00 86.44 96 ARG A O 1
ATOM 746 N N . PRO A 1 97 ? -4.217 -3.385 5.882 1.00 83.44 97 PRO A N 1
ATOM 747 C CA . PRO A 1 97 ? -4.921 -4.157 6.896 1.00 83.44 97 PRO A CA 1
ATOM 748 C C . PRO A 1 97 ? -4.560 -3.584 8.272 1.00 83.44 97 PRO A C 1
ATOM 750 O O . PRO A 1 97 ? -3.380 -3.486 8.601 1.00 83.44 97 PRO A O 1
ATOM 753 N N . LEU A 1 98 ? -5.559 -3.171 9.049 1.00 73.06 98 LEU A N 1
ATOM 754 C CA . LEU A 1 98 ? -5.365 -2.674 10.410 1.00 73.06 98 LEU A CA 1
ATOM 755 C C . LEU A 1 98 ? -5.674 -3.756 11.433 1.00 73.06 98 LEU A C 1
ATOM 757 O O . LEU A 1 98 ? -6.472 -4.664 11.187 1.00 73.06 98 LEU A O 1
ATOM 761 N N . THR A 1 99 ? -5.051 -3.621 12.598 1.00 63.38 99 THR A N 1
ATOM 762 C CA . THR A 1 99 ? -5.194 -4.545 13.717 1.00 63.38 99 THR A CA 1
ATOM 763 C C . THR A 1 99 ? -5.669 -3.803 14.958 1.00 63.38 99 THR A C 1
ATOM 765 O O . THR A 1 99 ? -5.078 -3.949 16.012 1.00 63.38 99 THR A O 1
ATOM 768 N N . GLY A 1 100 ? -6.747 -3.020 14.854 1.00 51.00 100 GLY A N 1
ATOM 769 C CA . GLY A 1 100 ? -7.494 -2.490 16.005 1.00 51.00 100 GLY A CA 1
ATOM 770 C C . GLY A 1 100 ? -6.734 -1.617 17.022 1.00 51.00 100 GLY A C 1
ATOM 771 O O . GLY A 1 100 ? -7.315 -1.318 18.062 1.00 51.00 100 GLY A O 1
ATOM 772 N N . PHE A 1 101 ? -5.495 -1.205 16.754 1.00 47.97 101 PHE A N 1
ATOM 773 C CA . PHE A 1 101 ? -4.644 -0.394 17.627 1.00 47.97 101 PHE A CA 1
ATOM 774 C C . PHE A 1 101 ? -4.300 0.923 16.947 1.00 47.97 101 PHE A C 1
ATOM 776 O O . PHE A 1 101 ? -3.161 1.190 16.625 1.00 47.97 101 PHE A O 1
ATOM 783 N N . SER A 1 102 ? -5.297 1.758 16.726 1.00 45.03 102 SER A N 1
ATOM 784 C CA . SER A 1 102 ? -5.175 3.124 16.218 1.00 45.03 102 SER A CA 1
ATOM 785 C C . SER A 1 102 ? -4.006 3.940 16.793 1.00 45.03 102 SER A C 1
ATOM 787 O O . SER A 1 102 ? -4.142 4.597 17.807 1.00 45.03 102 SER A O 1
ATOM 789 N N . GLY A 1 103 ? -2.858 3.941 16.148 1.00 44.47 103 GLY A N 1
ATOM 790 C CA . GLY A 1 103 ? -1.706 4.731 16.567 1.00 44.47 103 GLY A CA 1
ATOM 791 C C . GLY A 1 103 ? -0.513 4.172 15.834 1.00 44.47 103 GLY A C 1
ATOM 792 O O . GLY A 1 103 ? -0.181 3.017 16.067 1.00 44.47 103 GLY A O 1
ATOM 793 N N . ASP A 1 104 ? 0.024 4.931 14.873 1.00 48.88 104 ASP A N 1
ATOM 794 C CA . ASP A 1 104 ? 1.173 4.552 14.038 1.00 48.88 104 ASP A CA 1
ATOM 795 C C . ASP A 1 104 ? 1.266 3.034 13.787 1.00 48.88 104 ASP A C 1
ATOM 797 O O . ASP A 1 104 ? 2.261 2.387 14.110 1.00 48.88 104 ASP A O 1
ATOM 801 N N . GLU A 1 105 ? 0.168 2.445 13.273 1.00 54.75 105 GLU A N 1
ATOM 802 C CA . GLU A 1 105 ? 0.011 0.990 13.116 1.00 54.75 105 GLU A CA 1
ATOM 803 C C . GLU A 1 105 ? 0.917 0.484 12.004 1.00 54.75 105 GLU A C 1
ATOM 805 O O . GLU A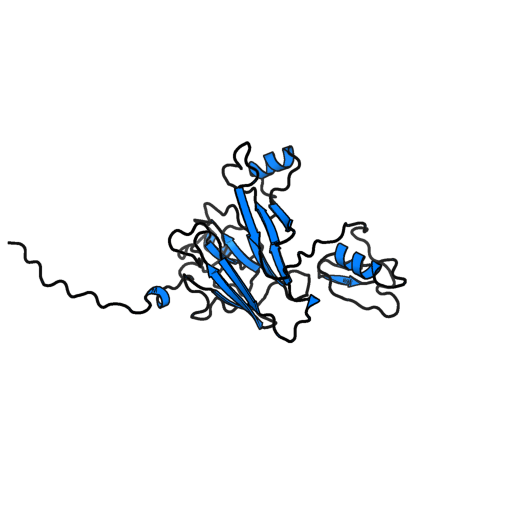 1 105 ? 0.534 0.305 10.840 1.00 54.75 105 GLU A O 1
ATOM 810 N N . TRP A 1 106 ? 2.168 0.297 12.369 1.00 59.81 106 TRP A N 1
ATOM 811 C CA . TRP A 1 106 ? 3.155 -0.403 11.596 1.00 59.81 106 TRP A CA 1
ATOM 812 C C . TRP A 1 106 ? 3.005 -1.879 11.922 1.00 59.81 106 TRP A C 1
ATOM 814 O O . TRP A 1 106 ? 3.114 -2.291 13.077 1.00 59.81 106 TRP A O 1
ATOM 824 N N . LEU A 1 107 ? 2.790 -2.698 10.898 1.00 63.12 107 LEU A N 1
ATOM 825 C CA . LEU A 1 107 ? 2.948 -4.138 11.061 1.00 63.12 107 LEU A CA 1
ATOM 826 C C . LEU A 1 107 ? 4.457 -4.380 11.086 1.00 63.12 107 LEU A C 1
ATOM 828 O O . LEU A 1 107 ? 5.102 -4.471 10.045 1.00 63.12 107 LEU A O 1
ATOM 832 N N . GLY A 1 108 ? 5.031 -4.335 12.291 1.00 60.88 108 GLY A N 1
ATOM 833 C CA . GLY A 1 108 ? 6.480 -4.310 12.531 1.00 60.88 108 GLY A CA 1
ATOM 834 C C . GLY A 1 108 ? 7.214 -5.606 12.184 1.00 60.88 108 GLY A C 1
ATOM 835 O O . GLY A 1 108 ? 8.419 -5.696 12.363 1.00 60.88 108 GLY A O 1
ATOM 836 N N . PHE A 1 109 ? 6.506 -6.630 11.708 1.00 72.69 109 PHE A N 1
ATOM 837 C CA . PHE A 1 109 ? 7.134 -7.794 11.099 1.00 72.69 109 PHE A CA 1
ATOM 838 C C . PHE A 1 109 ? 6.392 -8.146 9.827 1.00 72.69 109 PHE A C 1
ATOM 840 O O . PHE A 1 109 ? 5.165 -8.211 9.813 1.00 72.69 109 PHE A O 1
ATOM 847 N N . THR A 1 110 ? 7.129 -8.439 8.765 1.00 84.31 110 THR A N 1
ATOM 848 C CA . THR A 1 110 ? 6.545 -8.922 7.519 1.00 84.31 110 THR A CA 1
ATOM 849 C C . THR A 1 110 ? 7.405 -9.985 6.876 1.00 84.31 110 THR A C 1
ATOM 851 O O . THR A 1 110 ? 8.623 -10.049 7.055 1.00 84.31 110 THR A O 1
ATOM 854 N N . SER A 1 111 ? 6.754 -10.829 6.089 1.00 88.00 111 SER A N 1
ATOM 855 C CA . SER A 1 111 ? 7.423 -11.893 5.364 1.00 88.00 111 SER A CA 1
ATOM 856 C C . SER A 1 111 ? 7.939 -11.475 3.990 1.00 88.00 111 SER A C 1
ATOM 858 O O . SER A 1 111 ? 8.350 -12.368 3.271 1.00 88.00 111 SER A O 1
ATOM 860 N N . TYR A 1 112 ? 7.953 -10.196 3.580 1.00 86.38 112 TYR A N 1
ATOM 861 C CA . TYR A 1 112 ? 8.288 -9.842 2.184 1.00 86.38 112 TYR A CA 1
ATOM 862 C C . TYR A 1 112 ? 9.708 -10.236 1.746 1.00 86.38 112 TYR A C 1
ATOM 864 O O . TYR A 1 112 ? 9.986 -10.287 0.554 1.00 86.38 112 TYR A O 1
ATOM 872 N N . ARG A 1 113 ? 10.611 -10.523 2.695 1.00 88.75 113 ARG A N 1
ATOM 873 C CA . ARG A 1 113 ? 11.948 -11.085 2.431 1.00 88.75 113 ARG A CA 1
ATOM 874 C C . ARG A 1 113 ? 11.982 -12.613 2.340 1.00 88.75 113 ARG A C 1
ATOM 876 O O . ARG A 1 113 ? 13.006 -13.168 1.959 1.00 88.75 113 ARG A O 1
ATOM 883 N N . GLN A 1 114 ? 10.917 -13.294 2.753 1.00 90.00 114 GLN A N 1
ATOM 884 C CA . GLN A 1 114 ? 10.823 -14.748 2.689 1.00 90.00 114 GLN A CA 1
ATOM 885 C C . GLN A 1 114 ? 10.667 -15.172 1.229 1.00 90.00 114 GLN A C 1
ATOM 887 O O . GLN A 1 114 ? 9.892 -14.578 0.472 1.00 90.00 114 GLN A O 1
ATOM 892 N N . GLU A 1 115 ? 11.395 -16.211 0.844 1.00 87.38 115 GLU A N 1
ATOM 893 C CA . GLU A 1 115 ? 11.353 -16.754 -0.507 1.00 87.38 115 GLU A CA 1
ATOM 894 C C . GLU A 1 115 ? 9.919 -17.144 -0.904 1.00 87.38 115 GLU A C 1
ATOM 896 O O . GLU A 1 115 ? 9.151 -17.675 -0.101 1.00 87.38 115 GLU A O 1
ATOM 901 N N . GLY A 1 116 ? 9.532 -16.818 -2.138 1.00 88.06 116 GLY A N 1
ATOM 902 C CA . GLY A 1 116 ? 8.202 -17.119 -2.675 1.00 88.06 116 GLY A CA 1
ATOM 903 C C . GLY A 1 116 ? 7.064 -16.191 -2.225 1.00 88.06 116 GLY A C 1
ATOM 904 O O . GLY A 1 116 ? 5.957 -16.324 -2.740 1.00 88.06 116 GLY A O 1
ATOM 905 N N . THR A 1 117 ? 7.300 -15.234 -1.320 1.00 93.25 117 THR A N 1
ATOM 906 C CA . THR A 1 117 ? 6.240 -14.312 -0.851 1.00 93.25 117 THR A CA 1
ATOM 907 C C . THR A 1 117 ? 5.999 -13.123 -1.775 1.00 93.25 117 THR A C 1
ATOM 909 O O . THR A 1 117 ? 4.871 -12.642 -1.876 1.00 93.25 117 THR A O 1
ATOM 912 N N . LEU A 1 118 ? 7.037 -12.658 -2.471 1.00 95.31 118 LEU A N 1
ATOM 913 C CA . LEU A 1 118 ? 6.948 -11.648 -3.519 1.00 95.31 118 LEU A CA 1
ATOM 914 C C . LEU A 1 118 ? 7.405 -12.260 -4.841 1.00 95.31 118 LEU A C 1
ATOM 916 O O . LEU A 1 118 ? 8.592 -12.480 -5.067 1.00 95.31 118 LEU A O 1
ATOM 920 N N . GLN A 1 119 ? 6.443 -12.526 -5.716 1.00 96.12 119 GLN A N 1
ATOM 921 C CA . GLN A 1 119 ? 6.656 -13.013 -7.075 1.00 96.12 119 GLN A CA 1
ATOM 922 C C . GLN A 1 119 ? 6.109 -11.977 -8.062 1.00 96.12 119 GLN A C 1
ATOM 924 O O . GLN A 1 119 ? 5.156 -11.271 -7.727 1.00 96.12 119 GLN A O 1
ATOM 929 N N . PRO A 1 120 ? 6.599 -11.912 -9.315 1.00 96.69 120 PRO A N 1
ATOM 930 C CA . PRO A 1 120 ? 6.131 -10.914 -10.284 1.00 96.69 120 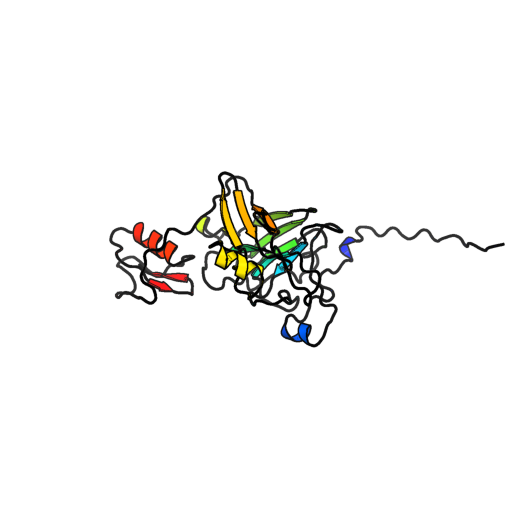PRO A CA 1
ATOM 931 C C . PRO A 1 120 ? 4.608 -10.884 -10.480 1.00 96.69 120 PRO A C 1
ATOM 933 O O . PRO A 1 120 ? 4.042 -9.851 -10.817 1.00 96.69 120 PRO A O 1
ATOM 936 N N . HIS A 1 121 ? 3.940 -12.018 -10.258 1.00 96.88 121 HIS A N 1
ATOM 937 C CA . HIS A 1 121 ? 2.510 -12.211 -10.478 1.00 96.88 121 HIS A CA 1
ATOM 938 C C . HIS A 1 121 ? 1.697 -12.416 -9.186 1.00 96.88 121 HIS A C 1
ATOM 940 O O . HIS A 1 121 ? 0.487 -12.626 -9.279 1.00 96.88 121 HIS A O 1
ATOM 946 N N . ARG A 1 122 ? 2.321 -12.401 -7.999 1.00 96.69 122 ARG A N 1
ATOM 947 C CA . ARG A 1 122 ? 1.638 -12.682 -6.727 1.00 96.69 122 ARG A CA 1
ATOM 948 C C . ARG A 1 122 ? 2.384 -12.109 -5.523 1.00 96.69 122 ARG A C 1
ATOM 950 O O . ARG A 1 122 ? 3.596 -12.259 -5.415 1.00 96.69 122 ARG A O 1
ATOM 957 N N . MET A 1 123 ? 1.634 -11.540 -4.582 1.00 97.12 123 MET A N 1
ATOM 958 C CA . MET A 1 123 ? 2.083 -11.351 -3.200 1.00 97.12 123 MET A CA 1
ATOM 959 C C . MET A 1 123 ? 1.373 -12.341 -2.279 1.00 97.12 123 MET A C 1
ATOM 961 O O . MET A 1 123 ? 0.169 -12.555 -2.422 1.00 97.12 123 MET A O 1
ATOM 965 N N . ASP A 1 124 ? 2.106 -12.902 -1.325 1.00 96.75 124 ASP A N 1
ATOM 966 C CA . ASP A 1 124 ? 1.602 -13.733 -0.230 1.00 96.75 124 ASP A CA 1
ATOM 967 C C . ASP A 1 124 ? 2.391 -13.395 1.037 1.00 96.75 124 ASP A C 1
ATOM 969 O O . ASP A 1 124 ? 3.457 -13.947 1.309 1.00 96.75 124 ASP A O 1
ATOM 973 N N . LEU A 1 125 ? 1.905 -12.391 1.760 1.00 93.75 125 LEU A N 1
ATOM 974 C CA . LEU A 1 125 ? 2.576 -11.798 2.904 1.00 93.75 125 LEU A CA 1
ATOM 975 C C . LEU A 1 125 ? 1.910 -12.238 4.204 1.00 93.75 125 LEU A C 1
ATOM 977 O O . LEU A 1 125 ? 0.696 -12.144 4.359 1.00 93.75 125 LEU A O 1
ATOM 981 N N . THR A 1 126 ? 2.722 -12.625 5.177 1.00 92.00 126 THR A N 1
ATOM 982 C CA . THR A 1 126 ? 2.325 -12.744 6.578 1.00 92.00 126 THR A CA 1
ATOM 983 C C . THR A 1 126 ? 2.818 -11.511 7.318 1.00 92.00 126 THR A C 1
ATOM 985 O O . THR A 1 126 ? 4.002 -11.169 7.255 1.00 92.00 126 THR A O 1
ATOM 988 N N . LEU A 1 127 ? 1.901 -10.847 8.011 1.00 87.50 127 LEU A N 1
ATOM 989 C CA . LEU A 1 127 ? 2.118 -9.596 8.718 1.00 87.50 127 LEU A CA 1
ATOM 990 C C . LEU A 1 127 ? 1.998 -9.851 10.224 1.00 87.50 127 LEU A C 1
ATOM 992 O O . LEU A 1 127 ? 0.969 -10.314 10.725 1.00 87.50 127 LEU A O 1
ATOM 996 N N . GLY A 1 128 ? 3.071 -9.575 10.951 1.00 80.19 128 GLY A N 1
ATOM 997 C CA . GLY A 1 128 ? 3.097 -9.575 12.404 1.00 80.19 128 GLY A CA 1
ATOM 998 C C . GLY A 1 128 ? 2.602 -8.246 12.987 1.00 80.19 128 GLY A C 1
ATOM 999 O O . GLY A 1 128 ? 2.492 -7.256 12.270 1.00 80.19 128 GLY A O 1
ATOM 1000 N N . PRO A 1 129 ? 2.309 -8.210 14.295 1.00 77.69 129 PRO A N 1
ATOM 1001 C CA . PRO A 1 129 ? 2.502 -9.306 15.248 1.00 77.69 129 PRO A CA 1
ATOM 1002 C C . PRO A 1 129 ? 1.375 -10.351 15.230 1.00 77.69 129 PRO A C 1
ATOM 1004 O O . PRO A 1 129 ? 1.575 -11.476 15.675 1.00 77.69 129 PRO A O 1
ATOM 1007 N N . CYS A 1 130 ? 0.197 -10.017 14.699 1.00 77.62 130 CYS A N 1
ATOM 1008 C CA . CYS A 1 130 ? -0.993 -10.861 14.833 1.00 77.62 130 CYS A CA 1
ATOM 1009 C C . CYS A 1 130 ? -1.078 -12.020 13.822 1.00 77.62 130 CYS A C 1
ATOM 1011 O O . CYS A 1 130 ? -1.951 -12.871 13.960 1.00 77.62 130 CYS A O 1
ATOM 1013 N N . GLY A 1 131 ? -0.206 -12.072 12.810 1.00 85.44 131 GLY A N 1
ATOM 1014 C CA . GLY A 1 131 ? -0.235 -13.120 11.785 1.00 85.44 131 GLY A CA 1
ATOM 1015 C C . GLY A 1 131 ? -1.346 -12.920 10.751 1.00 85.44 131 GLY A C 1
ATOM 1016 O O . GLY A 1 131 ? -1.956 -13.887 10.303 1.00 85.44 131 GLY A O 1
ATOM 1017 N N . VAL A 1 132 ? -1.633 -11.668 10.383 1.00 89.00 132 VAL A N 1
ATOM 1018 C CA . VAL A 1 132 ? -2.563 -11.358 9.287 1.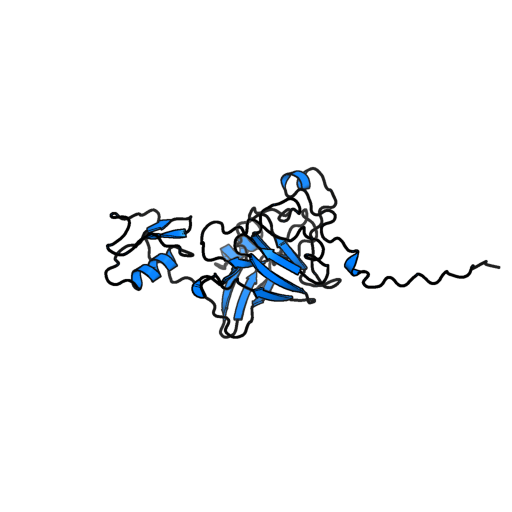00 89.00 132 VAL A CA 1
ATOM 1019 C C . VAL A 1 132 ? -1.933 -11.821 7.977 1.00 89.00 132 VAL A C 1
ATOM 1021 O O . VAL A 1 132 ? -0.793 -11.465 7.687 1.00 89.00 132 VAL A O 1
ATOM 1024 N N . ARG A 1 133 ? -2.667 -12.588 7.169 1.00 93.50 133 ARG A N 1
ATOM 1025 C CA . ARG A 1 133 ? -2.207 -12.986 5.833 1.00 93.50 133 ARG A CA 1
ATOM 1026 C C . ARG A 1 133 ? -2.817 -12.076 4.777 1.00 93.50 133 ARG A C 1
ATOM 1028 O O . ARG A 1 133 ? -4.035 -11.913 4.740 1.00 93.50 133 ARG A O 1
ATOM 1035 N N . LEU A 1 134 ? -1.980 -11.514 3.919 1.00 93.88 134 LEU A N 1
ATOM 1036 C CA . LEU A 1 134 ? -2.356 -10.656 2.807 1.00 93.88 134 LEU A CA 1
ATOM 1037 C C . LEU A 1 134 ? -1.902 -11.299 1.503 1.00 93.88 134 LEU A C 1
ATOM 1039 O O . LEU A 1 134 ? -0.719 -11.557 1.310 1.00 93.88 134 LEU A O 1
ATOM 1043 N N . GLU A 1 135 ? -2.833 -11.500 0.581 1.00 97.31 135 GLU A N 1
ATOM 1044 C CA . GLU A 1 135 ? -2.554 -12.056 -0.738 1.00 97.31 135 GLU A CA 1
ATOM 1045 C C . GLU A 1 135 ? -3.054 -11.116 -1.828 1.00 97.31 135 GLU A C 1
ATOM 1047 O O . GLU A 1 135 ? -4.189 -10.646 -1.765 1.00 97.31 135 GLU A O 1
ATOM 1052 N N . LEU A 1 136 ? -2.226 -10.861 -2.840 1.00 98.06 136 LEU A N 1
ATOM 1053 C CA . LEU A 1 136 ? -2.574 -9.987 -3.958 1.00 98.06 136 LEU A CA 1
ATOM 1054 C C . LEU A 1 136 ? -2.196 -10.627 -5.293 1.00 98.06 136 LEU A C 1
ATOM 1056 O O . LEU A 1 136 ? -1.074 -11.104 -5.459 1.00 98.06 136 LEU A O 1
ATOM 1060 N N . ALA A 1 137 ? -3.117 -10.580 -6.256 1.00 98.25 137 ALA A N 1
ATOM 1061 C CA . ALA A 1 137 ? -2.873 -10.953 -7.648 1.00 98.25 137 ALA A CA 1
ATOM 1062 C C . ALA A 1 137 ? -3.220 -9.776 -8.583 1.00 98.25 137 ALA A C 1
ATOM 1064 O O . ALA A 1 137 ? -4.365 -9.308 -8.563 1.00 98.25 137 ALA A O 1
ATOM 1065 N N . PRO A 1 138 ? -2.272 -9.282 -9.400 1.00 98.12 138 PRO A N 1
ATOM 1066 C CA . PRO A 1 138 ? -2.482 -8.116 -10.243 1.00 98.12 138 PRO A CA 1
ATOM 1067 C C . PRO A 1 138 ? -3.161 -8.473 -11.573 1.00 98.12 138 PRO A C 1
ATOM 1069 O O . PRO A 1 138 ? -2.965 -9.542 -12.157 1.00 98.12 138 PRO A O 1
ATOM 1072 N N . THR A 1 139 ? -3.892 -7.506 -12.114 1.00 98.00 139 THR A N 1
ATOM 1073 C CA . THR A 1 139 ? -4.302 -7.439 -13.522 1.00 98.00 139 THR A CA 1
ATOM 1074 C C . THR A 1 139 ? -3.603 -6.249 -14.188 1.00 98.00 139 THR A C 1
ATOM 1076 O O . THR A 1 139 ? -2.709 -5.646 -13.601 1.00 98.00 139 THR A O 1
ATOM 1079 N N . ALA A 1 140 ? -3.978 -5.899 -15.421 1.00 96.62 140 ALA A N 1
ATOM 1080 C CA . ALA A 1 140 ? -3.434 -4.701 -16.054 1.00 96.62 140 ALA A CA 1
ATOM 1081 C C . ALA A 1 140 ? -3.888 -3.406 -15.348 1.00 96.62 140 ALA A C 1
ATOM 1083 O O . ALA A 1 140 ? -3.084 -2.495 -15.228 1.00 96.62 140 ALA A O 1
ATOM 1084 N N . HIS A 1 141 ? -5.133 -3.329 -14.858 1.00 95.69 141 HIS A N 1
ATOM 1085 C CA . HIS A 1 141 ? -5.747 -2.089 -14.342 1.00 95.69 141 HIS A CA 1
ATOM 1086 C C . HIS A 1 141 ? -6.309 -2.225 -12.917 1.00 95.69 141 HIS A C 1
ATOM 1088 O O . HIS A 1 141 ? -7.069 -1.385 -12.454 1.00 95.69 141 HIS A O 1
ATOM 1094 N N . GLY A 1 142 ? -5.937 -3.269 -12.184 1.00 96.50 142 GLY A N 1
ATOM 1095 C CA . GLY A 1 142 ? -6.451 -3.523 -10.839 1.00 96.50 142 GLY A CA 1
ATOM 1096 C C . GLY A 1 142 ? -5.775 -4.728 -10.205 1.00 96.50 142 GLY A C 1
ATOM 1097 O O . GLY A 1 142 ? -4.813 -5.260 -10.759 1.00 96.50 142 GLY A O 1
ATOM 1098 N N . ALA A 1 143 ? -6.295 -5.192 -9.077 1.00 97.31 143 ALA A N 1
ATOM 1099 C CA . ALA A 1 143 ? -5.853 -6.418 -8.428 1.00 97.31 143 ALA A CA 1
ATOM 1100 C C . ALA A 1 143 ? -6.990 -7.033 -7.610 1.00 97.31 143 ALA A C 1
ATOM 1102 O O . ALA A 1 143 ? -7.916 -6.333 -7.208 1.00 97.31 143 ALA A O 1
ATOM 1103 N N . ILE A 1 144 ? -6.887 -8.331 -7.335 1.00 97.00 144 ILE A N 1
ATOM 1104 C CA . ILE A 1 144 ? -7.677 -8.976 -6.285 1.00 97.00 144 ILE A CA 1
ATOM 1105 C C . ILE A 1 144 ? -6.802 -9.046 -5.039 1.00 97.00 144 ILE A C 1
ATOM 1107 O O . ILE A 1 144 ? -5.687 -9.567 -5.098 1.00 97.00 144 ILE A O 1
ATOM 1111 N N . LEU A 1 145 ? -7.325 -8.530 -3.928 1.00 95.31 145 LEU A N 1
ATOM 1112 C CA . LEU A 1 145 ? -6.711 -8.567 -2.606 1.00 95.31 145 LEU A CA 1
ATOM 1113 C C . LEU A 1 145 ? -7.543 -9.478 -1.698 1.00 95.31 145 LEU A C 1
ATOM 1115 O O . LEU A 1 145 ? -8.748 -9.284 -1.556 1.00 95.31 145 LEU A O 1
ATOM 1119 N N . ARG A 1 146 ? -6.896 -10.439 -1.043 1.00 94.94 146 ARG A N 1
ATOM 1120 C CA . ARG A 1 146 ? -7.492 -11.252 0.018 1.00 94.94 146 ARG A CA 1
ATOM 1121 C C . ARG A 1 146 ? -6.742 -11.004 1.316 1.00 94.94 146 ARG A C 1
ATOM 1123 O O . ARG A 1 146 ? -5.529 -11.174 1.373 1.00 94.94 146 ARG A O 1
ATOM 1130 N N . VAL A 1 147 ? -7.474 -10.644 2.365 1.00 92.25 147 VAL A N 1
ATOM 1131 C CA . VAL A 1 147 ? -6.923 -10.490 3.715 1.00 92.25 147 VAL A CA 1
ATOM 1132 C C . VAL A 1 147 ? -7.573 -11.519 4.627 1.00 92.25 147 VAL A C 1
ATOM 1134 O O . VAL A 1 147 ? -8.793 -11.557 4.765 1.00 92.25 147 VAL A O 1
ATOM 1137 N N . THR A 1 148 ? -6.752 -12.359 5.249 1.00 93.06 148 THR A N 1
ATOM 1138 C CA . THR A 1 148 ? -7.185 -13.327 6.258 1.00 93.06 148 THR A CA 1
ATOM 1139 C C . THR A 1 148 ? -6.731 -12.833 7.621 1.00 93.06 148 THR A C 1
ATOM 1141 O O . THR A 1 148 ? -5.540 -12.852 7.937 1.00 93.06 148 THR A O 1
ATOM 1144 N N . PHE A 1 149 ? -7.687 -12.383 8.429 1.00 89.81 149 PHE A N 1
ATOM 1145 C CA . PHE A 1 149 ? -7.436 -12.014 9.817 1.00 89.81 149 PHE A CA 1
ATOM 1146 C C . PHE A 1 149 ? -7.408 -13.267 10.703 1.00 89.81 149 PHE A C 1
ATOM 1148 O O . PHE A 1 149 ? -8.199 -14.190 10.477 1.00 89.81 149 PHE A O 1
ATOM 1155 N N . PRO A 1 150 ? -6.529 -13.320 11.716 1.00 88.75 150 PRO A N 1
ATOM 1156 C CA . PRO A 1 150 ? -6.458 -14.456 12.625 1.00 88.75 150 PRO A CA 1
ATOM 1157 C C . PRO A 1 150 ? -7.763 -14.593 13.437 1.00 88.75 150 PRO A C 1
ATOM 1159 O O . PRO A 1 150 ? -8.394 -13.581 13.761 1.00 88.75 150 PRO A O 1
ATOM 1162 N N . PRO A 1 151 ? -8.162 -15.817 13.837 1.00 88.19 151 PRO A N 1
ATOM 1163 C CA . PRO A 1 151 ? -9.372 -16.037 14.636 1.00 88.19 151 PRO A CA 1
ATOM 1164 C C . PRO A 1 151 ? -9.391 -15.283 15.971 1.00 88.19 151 PRO A C 1
ATOM 1166 O O . PRO A 1 151 ? -10.465 -14.978 16.479 1.00 88.19 151 PRO A O 1
ATOM 1169 N N . SER A 1 152 ? -8.215 -14.966 16.520 1.00 83.75 152 SER A N 1
ATOM 1170 C CA . SER A 1 152 ? -8.043 -14.195 17.756 1.00 83.75 152 SER A CA 1
ATOM 1171 C C . SER A 1 152 ? -8.472 -12.730 17.643 1.00 83.75 152 SER A C 1
ATOM 1173 O O . SER A 1 152 ? -8.624 -12.071 18.666 1.00 83.75 152 SER A O 1
ATOM 1175 N N . MET A 1 153 ? -8.663 -12.208 16.429 1.00 81.94 153 MET A N 1
ATOM 1176 C CA . MET A 1 153 ? -9.050 -10.818 16.206 1.00 81.94 153 MET A CA 1
ATOM 1177 C C . MET A 1 153 ? -10.565 -10.658 16.230 1.00 81.94 153 MET A C 1
ATOM 1179 O O . MET A 1 153 ? -11.273 -11.335 15.472 1.00 81.94 153 MET A O 1
ATOM 1183 N N . ALA A 1 154 ? -11.058 -9.727 17.047 1.00 80.12 154 ALA A N 1
ATOM 1184 C CA . ALA A 1 154 ? -12.481 -9.425 17.118 1.00 80.12 154 ALA A CA 1
ATOM 1185 C C . ALA A 1 154 ? -12.982 -8.865 15.769 1.00 80.12 154 ALA A C 1
ATOM 1187 O O . ALA A 1 154 ? -12.231 -8.149 15.099 1.00 80.12 154 ALA A O 1
ATOM 1188 N N . PRO A 1 155 ? -14.214 -9.184 15.326 1.00 78.75 155 PRO A N 1
ATOM 1189 C CA . PRO A 1 155 ? -14.756 -8.705 14.051 1.00 78.75 155 PRO A CA 1
ATOM 1190 C C . PRO A 1 155 ? -14.631 -7.189 13.842 1.00 78.75 155 PRO A C 1
ATOM 1192 O O . PRO A 1 155 ? -14.327 -6.746 12.740 1.00 78.75 155 PRO A O 1
ATOM 1195 N N . GLU A 1 156 ? -14.782 -6.400 14.902 1.00 73.94 156 GLU A N 1
ATOM 1196 C CA . GLU A 1 156 ? -14.753 -4.934 14.886 1.00 73.94 156 GLU A CA 1
ATOM 1197 C C . GLU A 1 156 ? -13.351 -4.363 14.608 1.00 73.94 156 GLU A C 1
ATOM 1199 O O . GLU A 1 156 ? -13.214 -3.205 14.197 1.00 73.94 156 GLU A O 1
ATOM 1204 N N . GLN A 1 157 ? -12.310 -5.174 14.821 1.00 74.38 157 GLN A N 1
ATOM 1205 C CA . GLN A 1 157 ? -10.904 -4.831 14.588 1.00 74.38 157 GLN A CA 1
ATOM 1206 C C . GLN A 1 157 ? -10.434 -5.197 13.173 1.00 74.38 157 GLN A C 1
ATOM 1208 O O . GLN A 1 157 ? -9.403 -4.702 12.726 1.00 74.38 157 GLN A O 1
ATOM 1213 N N . ARG A 1 158 ? -11.182 -6.044 12.453 1.00 81.12 158 ARG A N 1
ATOM 1214 C CA . ARG A 1 158 ? -10.828 -6.528 11.111 1.00 81.12 158 ARG A CA 1
ATOM 1215 C C . ARG A 1 158 ? -11.148 -5.457 10.075 1.00 81.12 158 ARG A C 1
ATOM 1217 O O . ARG A 1 158 ? -12.272 -5.379 9.583 1.00 81.12 158 ARG A O 1
ATOM 1224 N N . ARG A 1 159 ? -10.172 -4.607 9.757 1.00 81.19 159 ARG A N 1
ATOM 1225 C CA . ARG A 1 159 ? -10.369 -3.466 8.851 1.00 81.19 159 ARG A CA 1
ATOM 1226 C C . ARG A 1 159 ? -9.297 -3.414 7.777 1.00 81.19 159 ARG A C 1
ATOM 1228 O O . ARG A 1 159 ? -8.149 -3.781 8.007 1.00 81.19 159 ARG A O 1
ATOM 1235 N N . ILE A 1 160 ? -9.682 -2.916 6.608 1.00 84.06 160 ILE A N 1
ATOM 1236 C CA . ILE A 1 160 ? -8.753 -2.507 5.557 1.00 84.06 160 ILE A CA 1
ATOM 1237 C C . ILE A 1 160 ? -8.965 -1.012 5.358 1.00 84.06 160 ILE A C 1
ATOM 1239 O O . ILE A 1 160 ? -10.048 -0.585 4.968 1.00 84.06 160 ILE A O 1
ATOM 1243 N N . CYS A 1 161 ? -7.941 -0.220 5.642 1.00 81.69 161 CYS A N 1
ATOM 1244 C CA . CYS A 1 161 ? -7.955 1.209 5.395 1.00 81.69 161 CYS A CA 1
ATOM 1245 C C . CYS A 1 161 ? -7.397 1.503 4.010 1.00 81.69 161 CYS A C 1
ATOM 1247 O O . CYS A 1 161 ? -6.311 1.044 3.650 1.00 81.69 161 CYS A O 1
ATOM 1249 N N . ALA A 1 162 ? -8.148 2.296 3.256 1.00 84.94 162 ALA A N 1
ATOM 1250 C CA . ALA A 1 162 ? -7.688 2.894 2.02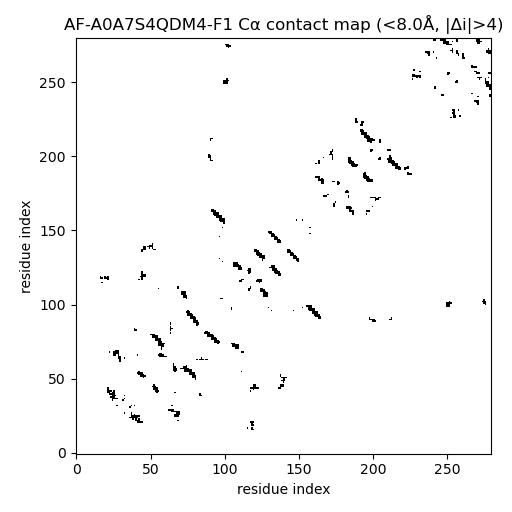2 1.00 84.94 162 ALA A CA 1
ATOM 1251 C C . ALA A 1 162 ? -7.225 4.314 2.320 1.00 84.94 162 ALA A C 1
ATOM 1253 O O . ALA A 1 162 ? -7.976 5.119 2.872 1.00 84.94 162 ALA A O 1
ATOM 1254 N N . TRP A 1 163 ? -5.985 4.614 1.965 1.00 83.31 163 TRP A N 1
ATOM 1255 C CA . TRP A 1 163 ? -5.416 5.933 2.151 1.00 83.31 163 TRP A CA 1
ATOM 1256 C C . TRP A 1 163 ? -4.976 6.489 0.811 1.00 83.31 163 TRP A C 1
ATOM 1258 O O . TRP A 1 163 ? -4.083 5.947 0.156 1.00 83.31 163 TRP A O 1
ATOM 1268 N N . VAL A 1 164 ? -5.604 7.593 0.423 1.00 83.06 164 VAL A N 1
ATOM 1269 C CA . VAL A 1 164 ? -5.115 8.438 -0.656 1.00 83.06 164 VAL A CA 1
ATOM 1270 C C . VAL A 1 164 ? -4.339 9.575 0.001 1.00 83.06 164 VAL A C 1
ATOM 1272 O O . VAL A 1 164 ? -4.882 10.254 0.876 1.00 83.06 164 VAL A O 1
ATOM 1275 N N . PRO A 1 165 ? -3.071 9.787 -0.371 1.00 74.81 165 PRO A N 1
ATOM 1276 C CA . PRO A 1 165 ? -2.256 10.809 0.253 1.00 74.81 165 PRO A CA 1
ATOM 1277 C C . PRO A 1 165 ? -2.882 12.202 0.083 1.00 74.81 165 PRO A C 1
ATOM 1279 O O . PRO A 1 165 ? -3.214 12.583 -1.045 1.00 74.81 165 PRO A O 1
ATOM 1282 N N . PRO A 1 166 ? -2.993 12.999 1.163 1.00 63.19 166 PRO A N 1
ATOM 1283 C CA . PRO A 1 166 ? -3.425 14.381 1.046 1.00 63.19 166 PRO A CA 1
ATOM 1284 C C . PRO A 1 166 ? -2.344 15.157 0.292 1.00 63.19 166 PRO A C 1
ATOM 1286 O O . PRO A 1 166 ? -1.142 14.991 0.555 1.00 63.19 166 PRO A O 1
ATOM 1289 N N . GLY A 1 167 ? -2.728 15.989 -0.669 1.00 57.56 167 GLY A N 1
ATOM 1290 C CA . GLY A 1 167 ? -1.780 16.918 -1.261 1.00 57.56 167 GLY A CA 1
ATOM 1291 C C . GLY A 1 167 ? -1.353 17.937 -0.213 1.00 57.56 167 GLY A C 1
ATOM 1292 O O . GLY A 1 167 ? -2.151 18.497 0.528 1.00 57.56 167 GLY A O 1
ATOM 1293 N N . ALA A 1 168 ? -0.044 18.040 -0.039 1.00 49.12 168 ALA A N 1
ATOM 1294 C CA . ALA A 1 168 ? 0.565 19.084 0.782 1.00 49.12 168 ALA A CA 1
ATOM 1295 C C . ALA A 1 168 ? 1.884 19.553 0.153 1.00 49.12 168 ALA A C 1
ATOM 1297 O O . ALA A 1 168 ? 2.680 20.229 0.799 1.00 49.12 168 ALA A O 1
ATOM 1298 N N . ASP A 1 169 ? 2.115 19.169 -1.105 1.00 52.28 169 ASP A N 1
ATOM 1299 C CA . ASP A 1 169 ? 3.299 19.553 -1.856 1.00 52.28 169 ASP A CA 1
ATOM 1300 C C . ASP A 1 169 ? 2.966 20.828 -2.641 1.00 52.28 169 ASP A C 1
ATOM 1302 O O . ASP A 1 169 ? 1.818 21.077 -3.001 1.00 52.28 169 ASP A O 1
ATOM 1306 N N . LYS A 1 170 ? 3.958 21.691 -2.882 1.00 50.12 170 LYS A N 1
ATOM 1307 C CA . LYS A 1 170 ? 3.776 22.943 -3.643 1.00 50.12 170 LYS A CA 1
ATOM 1308 C C . LYS A 1 170 ? 3.727 22.678 -5.156 1.00 50.12 170 LYS A C 1
ATOM 1310 O O . LYS A 1 170 ? 4.377 23.395 -5.922 1.00 50.12 170 LYS A O 1
ATOM 1315 N N . ASP A 1 171 ? 3.012 21.652 -5.591 1.00 60.78 171 ASP A N 1
ATOM 1316 C CA . ASP A 1 171 ? 2.815 21.355 -7.007 1.00 60.78 171 ASP A CA 1
ATOM 1317 C C . ASP A 1 171 ? 1.648 22.176 -7.594 1.00 60.78 171 ASP A C 1
ATOM 1319 O O . ASP A 1 171 ? 0.958 22.930 -6.899 1.00 60.78 171 ASP A O 1
ATOM 1323 N N . GLU A 1 172 ? 1.519 22.162 -8.921 1.00 59.94 172 GLU A N 1
ATOM 1324 C CA . GLU A 1 172 ? 0.473 22.915 -9.628 1.00 59.94 172 GLU A CA 1
ATOM 1325 C C . GLU A 1 172 ? -0.928 22.405 -9.298 1.00 59.94 172 GLU A C 1
ATOM 1327 O O . GLU A 1 172 ? -1.857 23.208 -9.186 1.00 59.94 172 GLU A O 1
ATOM 1332 N N . ASP A 1 173 ? -1.064 21.101 -9.060 1.00 62.03 173 ASP A N 1
ATOM 1333 C CA . ASP A 1 173 ? -2.329 20.487 -8.677 1.00 62.03 173 ASP A CA 1
ATOM 1334 C C . ASP A 1 173 ? -2.812 20.980 -7.322 1.00 62.03 173 ASP A C 1
ATOM 1336 O O . ASP A 1 173 ? -3.966 21.385 -7.214 1.00 62.03 173 ASP A O 1
ATOM 1340 N N . GLU A 1 174 ? -1.950 21.040 -6.306 1.00 63.78 174 GLU A N 1
ATOM 1341 C CA . GLU A 1 174 ? -2.340 21.567 -5.000 1.00 63.78 174 GLU A CA 1
ATOM 1342 C C . GLU A 1 174 ? -2.709 23.057 -5.088 1.00 63.78 174 GLU A C 1
ATOM 1344 O O . GLU A 1 174 ? -3.667 23.506 -4.453 1.00 63.78 174 GLU A O 1
ATOM 1349 N N . ARG A 1 175 ? -2.021 23.836 -5.939 1.00 63.78 175 ARG A N 1
ATOM 1350 C CA . ARG A 1 175 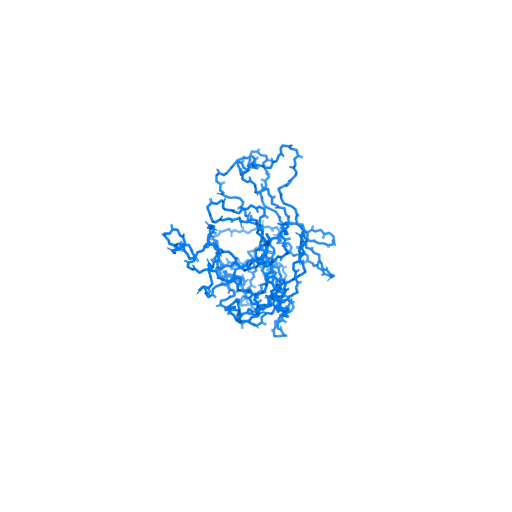? -2.390 25.239 -6.208 1.00 63.78 175 ARG A CA 1
ATOM 1351 C C . ARG A 1 175 ? -3.784 25.356 -6.829 1.00 63.78 175 ARG A C 1
ATOM 1353 O O . ARG A 1 175 ? -4.589 26.155 -6.345 1.00 63.78 175 ARG A O 1
ATOM 1360 N N . HIS A 1 176 ? -4.081 24.582 -7.872 1.00 66.00 176 HIS A N 1
ATOM 1361 C CA . HIS A 1 176 ? -5.387 24.596 -8.539 1.00 66.00 176 HIS A CA 1
ATOM 1362 C C . HIS A 1 176 ? -6.503 24.056 -7.640 1.00 66.00 176 HIS A C 1
ATOM 1364 O O . HIS A 1 176 ? -7.583 24.642 -7.562 1.00 66.00 176 HIS A O 1
ATOM 1370 N N . ALA A 1 177 ? -6.234 22.970 -6.923 1.00 64.44 177 ALA A N 1
ATOM 1371 C CA . ALA A 1 177 ? -7.160 22.338 -6.000 1.00 64.44 177 ALA A CA 1
ATOM 1372 C C . ALA A 1 177 ? -7.525 23.285 -4.848 1.00 64.44 177 ALA A C 1
ATOM 1374 O O . ALA A 1 177 ? -8.711 23.484 -4.570 1.00 64.44 177 ALA A O 1
ATOM 1375 N N . LYS A 1 178 ? -6.532 23.975 -4.269 1.00 65.50 178 LYS A N 1
ATOM 1376 C CA . LYS A 1 178 ? -6.743 25.027 -3.268 1.00 65.50 178 LYS A CA 1
ATOM 1377 C C . LYS A 1 178 ? -7.563 26.194 -3.819 1.00 65.50 178 LYS A C 1
ATOM 1379 O O . LYS A 1 178 ? -8.501 26.627 -3.156 1.00 65.50 178 LYS A O 1
ATOM 1384 N N . ALA A 1 179 ? -7.252 26.682 -5.022 1.00 65.69 179 ALA A N 1
ATOM 1385 C CA . ALA A 1 179 ? -8.011 27.763 -5.658 1.00 65.69 179 ALA A CA 1
ATOM 1386 C C . ALA A 1 179 ? -9.481 27.380 -5.926 1.00 65.69 179 ALA A C 1
ATOM 1388 O O . ALA A 1 179 ? -10.363 28.229 -5.837 1.00 65.69 179 ALA A O 1
ATOM 1389 N N . ALA A 1 180 ? -9.751 26.102 -6.210 1.00 67.88 180 ALA A N 1
ATOM 1390 C CA . ALA A 1 180 ? -11.090 25.573 -6.464 1.00 67.88 180 ALA A CA 1
ATOM 1391 C C . ALA A 1 180 ? -11.815 25.036 -5.210 1.00 67.88 180 ALA A C 1
ATOM 1393 O O . ALA A 1 180 ? -12.939 24.546 -5.334 1.00 67.88 180 ALA A O 1
ATOM 1394 N N . GLY A 1 181 ? -11.190 25.066 -4.025 1.00 66.38 181 GLY A N 1
ATOM 1395 C CA . GLY A 1 181 ? -11.758 24.506 -2.791 1.00 66.38 181 GLY A CA 1
ATOM 1396 C C . GLY A 1 181 ? -11.962 22.984 -2.833 1.00 66.38 181 GLY A C 1
ATOM 1397 O O . GLY A 1 181 ? -12.913 22.462 -2.252 1.00 66.38 181 GLY A O 1
ATOM 1398 N N . ARG A 1 182 ? -11.116 22.250 -3.565 1.00 68.25 182 ARG A N 1
ATOM 1399 C CA . ARG A 1 182 ? -11.227 20.796 -3.754 1.00 68.25 182 ARG A CA 1
ATOM 1400 C C . ARG A 1 182 ? -10.024 20.090 -3.126 1.00 68.25 182 ARG A C 1
ATOM 1402 O O . ARG A 1 182 ? -8.902 20.478 -3.387 1.00 68.25 182 ARG A O 1
ATOM 1409 N N . ALA A 1 183 ? -10.243 19.012 -2.370 1.00 66.44 183 ALA A N 1
ATOM 1410 C CA . ALA A 1 183 ? -9.156 18.133 -1.924 1.00 66.44 183 ALA A CA 1
ATOM 1411 C C . ALA A 1 183 ? -8.510 17.383 -3.107 1.00 66.44 183 ALA A C 1
ATOM 1413 O O . ALA A 1 183 ? -9.216 16.988 -4.046 1.00 66.44 183 ALA A O 1
ATOM 1414 N N . THR A 1 184 ? -7.193 17.176 -3.029 1.00 70.38 184 THR A N 1
ATOM 1415 C CA . THR A 1 184 ? -6.347 16.481 -4.021 1.00 70.38 184 THR A CA 1
ATOM 1416 C C . THR A 1 184 ? -6.336 14.958 -3.884 1.00 70.38 184 THR A C 1
ATOM 1418 O O . THR A 1 184 ? -5.935 14.262 -4.816 1.00 70.38 184 THR A O 1
ATOM 1421 N N . GLY A 1 185 ? -6.824 14.434 -2.762 1.00 77.62 185 GLY A N 1
ATOM 1422 C CA . GLY A 1 185 ? -7.071 13.015 -2.531 1.00 77.62 185 GLY A CA 1
ATOM 1423 C C . GLY A 1 185 ? -8.376 12.832 -1.764 1.00 77.62 185 GLY A C 1
ATOM 1424 O O . GLY A 1 185 ? -8.661 13.624 -0.863 1.00 77.62 185 GLY A O 1
ATOM 1425 N N . ARG A 1 186 ? -9.192 11.840 -2.134 1.00 77.44 186 ARG A N 1
ATOM 1426 C CA . ARG A 1 186 ? -10.462 11.531 -1.457 1.00 77.44 186 ARG A CA 1
ATOM 1427 C C . ARG A 1 186 ? -10.720 10.029 -1.418 1.00 77.44 186 ARG A C 1
ATOM 1429 O O . ARG A 1 186 ? -10.430 9.331 -2.383 1.00 77.44 186 ARG A O 1
ATOM 1436 N N . CYS A 1 187 ? -11.323 9.575 -0.323 1.00 81.25 187 CYS A N 1
ATOM 1437 C CA . CYS A 1 187 ? -11.946 8.260 -0.192 1.00 81.25 187 CYS A CA 1
ATOM 1438 C C . CYS A 1 187 ? -13.434 8.491 0.096 1.00 81.25 187 CYS A C 1
ATOM 1440 O O . CYS A 1 187 ? -13.743 9.237 1.026 1.00 81.25 187 CYS A O 1
ATOM 1442 N N . ARG A 1 188 ? -14.346 7.895 -0.675 1.00 80.75 188 ARG A N 1
ATOM 1443 C CA . ARG A 1 188 ? -15.794 8.074 -0.501 1.00 80.75 188 ARG A CA 1
ATOM 1444 C C . ARG A 1 188 ? -16.516 6.736 -0.465 1.00 80.75 188 ARG A C 1
ATOM 1446 O O . ARG A 1 188 ? -16.308 5.896 -1.336 1.00 80.75 188 ARG A O 1
ATOM 1453 N N . ALA A 1 189 ? -17.400 6.557 0.510 1.00 78.69 189 ALA A N 1
ATOM 1454 C CA . ALA A 1 189 ? -18.313 5.425 0.525 1.00 78.69 189 ALA A CA 1
ATOM 1455 C C . ALA A 1 189 ? -19.355 5.524 -0.604 1.00 78.69 189 ALA A C 1
ATOM 1457 O O . ALA A 1 189 ? -20.054 6.532 -0.735 1.00 78.69 189 ALA A O 1
ATOM 1458 N N . GLY A 1 190 ? -19.493 4.457 -1.389 1.00 71.19 190 GLY A N 1
ATOM 1459 C CA . GLY A 1 190 ? -20.582 4.235 -2.338 1.00 71.19 190 GLY A CA 1
ATOM 1460 C C . GLY A 1 190 ? -21.507 3.101 -1.882 1.00 71.19 190 GLY A C 1
ATOM 1461 O O . GLY A 1 190 ? -21.230 2.405 -0.908 1.00 71.19 190 GLY A O 1
ATOM 1462 N N . ALA A 1 191 ? -22.615 2.887 -2.599 1.00 68.56 191 ALA A N 1
ATOM 1463 C CA . ALA A 1 191 ? -23.587 1.836 -2.265 1.00 68.56 191 ALA A CA 1
ATOM 1464 C C . ALA A 1 191 ? -23.014 0.405 -2.372 1.00 68.56 191 ALA A C 1
ATOM 1466 O O . ALA A 1 191 ? -23.473 -0.490 -1.670 1.00 68.56 191 ALA A O 1
ATOM 1467 N N . GLU A 1 192 ? -22.012 0.202 -3.232 1.00 74.12 192 GLU A N 1
ATOM 1468 C CA . GLU A 1 192 ? -21.419 -1.109 -3.550 1.00 74.12 192 GLU A CA 1
ATOM 1469 C C . GLU A 1 192 ? -19.878 -1.087 -3.490 1.00 74.12 192 GLU A C 1
ATOM 1471 O O . GLU A 1 192 ? -19.214 -1.972 -4.026 1.00 74.12 192 GLU A O 1
ATOM 1476 N N . GLY A 1 193 ? -19.278 -0.058 -2.883 1.00 83.44 193 GLY A N 1
ATOM 1477 C CA . GLY A 1 193 ? -17.829 0.102 -2.926 1.00 83.44 193 GLY A CA 1
ATOM 1478 C C . GLY A 1 193 ? -17.284 1.311 -2.176 1.00 83.44 193 GLY A C 1
ATOM 1479 O O . GLY A 1 193 ? -18.026 2.063 -1.546 1.00 83.44 193 GLY A O 1
ATOM 1480 N N . ILE A 1 194 ? -15.969 1.495 -2.257 1.00 86.25 194 ILE A N 1
ATOM 1481 C CA . ILE A 1 194 ? -15.272 2.706 -1.811 1.00 86.25 194 ILE A CA 1
ATOM 1482 C C . ILE A 1 194 ? -14.551 3.297 -3.018 1.00 86.25 194 ILE A C 1
ATOM 1484 O O . ILE A 1 194 ? -13.670 2.645 -3.582 1.00 86.25 194 ILE A O 1
ATOM 1488 N N . ASP A 1 195 ? -14.914 4.518 -3.394 1.00 88.06 195 ASP A N 1
ATOM 1489 C CA . ASP A 1 195 ? -14.261 5.262 -4.466 1.00 88.06 195 ASP A CA 1
ATOM 1490 C C . ASP A 1 195 ? -13.033 5.992 -3.914 1.00 88.06 195 ASP A C 1
ATOM 1492 O O . ASP A 1 195 ? -13.086 6.656 -2.875 1.00 88.06 195 ASP A O 1
ATOM 1496 N N . LEU A 1 196 ? -11.912 5.846 -4.611 1.00 88.19 196 LEU A N 1
ATOM 1497 C CA . LEU A 1 196 ? -10.631 6.468 -4.310 1.00 88.19 196 LEU A CA 1
ATOM 1498 C C . LEU A 1 196 ? -10.279 7.405 -5.461 1.00 88.19 196 LEU A C 1
ATOM 1500 O O . LEU A 1 196 ? -10.060 6.964 -6.589 1.00 88.19 196 LEU A O 1
ATOM 1504 N N . GLU A 1 197 ? -10.186 8.695 -5.172 1.00 85.75 197 GLU A N 1
ATOM 1505 C CA . GLU A 1 197 ? -9.862 9.720 -6.158 1.00 85.75 197 GLU A CA 1
ATOM 1506 C C . GLU A 1 197 ? -8.528 10.365 -5.812 1.00 85.75 197 GLU A C 1
ATOM 1508 O O . GLU A 1 197 ? -8.352 10.898 -4.716 1.00 85.75 197 GLU A O 1
ATOM 1513 N N . SER A 1 198 ? -7.602 10.380 -6.770 1.00 79.88 198 SER A N 1
ATOM 1514 C CA . SER A 1 198 ? -6.382 11.177 -6.693 1.00 79.88 198 SER A CA 1
ATOM 1515 C C . SER A 1 198 ? -6.344 12.171 -7.842 1.00 79.88 198 SER A C 1
ATOM 1517 O O . SER A 1 198 ? -6.518 11.821 -9.009 1.00 79.88 198 SER A O 1
ATOM 1519 N N . ARG A 1 199 ? -6.080 13.431 -7.514 1.00 74.31 199 ARG A N 1
ATOM 1520 C CA . ARG A 1 199 ? -5.806 14.501 -8.474 1.00 74.31 199 ARG A CA 1
ATOM 1521 C C . ARG A 1 199 ? -4.314 14.762 -8.645 1.00 74.31 199 ARG A C 1
ATOM 1523 O O . ARG A 1 199 ? -3.972 15.760 -9.243 1.00 74.31 199 ARG A O 1
ATOM 1530 N N . ARG A 1 200 ? -3.425 13.919 -8.113 1.00 72.06 200 ARG A N 1
ATOM 1531 C CA . ARG A 1 200 ? -1.981 14.176 -8.188 1.00 72.06 200 ARG A CA 1
ATOM 1532 C C . ARG A 1 200 ? -1.387 13.656 -9.486 1.00 72.06 200 ARG A C 1
ATOM 1534 O O . ARG A 1 200 ? -1.213 12.443 -9.636 1.00 72.06 200 ARG A O 1
ATOM 1541 N N . PHE A 1 201 ? -1.040 14.575 -10.378 1.00 67.31 201 PHE A N 1
ATOM 1542 C CA . PHE A 1 201 ? -0.337 14.316 -11.623 1.00 67.31 201 PHE A CA 1
ATOM 1543 C C . PHE A 1 201 ? 0.717 15.401 -11.863 1.00 67.31 201 PHE A C 1
ATOM 1545 O O . PHE A 1 201 ? 0.422 16.585 -11.823 1.00 67.31 201 PHE A O 1
ATOM 1552 N N . ALA A 1 202 ? 1.964 15.025 -12.158 1.00 57.81 202 ALA A N 1
ATOM 1553 C CA . ALA A 1 202 ? 3.058 15.999 -12.267 1.00 57.81 202 ALA A CA 1
ATOM 1554 C C . ALA A 1 202 ? 2.803 17.130 -13.294 1.00 57.81 202 ALA A C 1
ATOM 1556 O O . ALA A 1 202 ? 3.352 18.217 -13.145 1.00 57.81 202 ALA A O 1
ATOM 1557 N N . GLY A 1 203 ? 1.976 16.881 -14.320 1.00 58.72 203 GLY A N 1
ATOM 1558 C CA . GLY A 1 203 ? 1.572 17.873 -15.329 1.00 58.72 203 GLY A CA 1
ATOM 1559 C C . GLY A 1 203 ? 0.241 18.583 -15.057 1.00 58.72 203 GLY A C 1
ATOM 1560 O O . GLY A 1 203 ? -0.255 19.279 -15.938 1.00 58.72 203 GLY A O 1
ATOM 1561 N N . GLY A 1 204 ? -0.354 18.374 -13.885 1.00 59.16 204 GLY A N 1
ATOM 1562 C CA . GLY A 1 204 ? -1.677 18.864 -13.538 1.00 59.16 204 GLY A CA 1
ATOM 1563 C C . GLY A 1 204 ? -2.817 18.006 -14.098 1.00 59.16 204 GLY A C 1
ATOM 1564 O O . GLY A 1 204 ? -2.727 17.471 -15.206 1.00 59.16 204 GLY A O 1
ATOM 1565 N N . VAL A 1 205 ? -3.930 17.884 -13.371 1.00 65.81 205 VAL A N 1
ATOM 1566 C CA . VAL A 1 205 ? -5.166 17.316 -13.941 1.00 65.81 205 VAL A CA 1
ATOM 1567 C C . VAL A 1 205 ? -5.622 18.205 -15.107 1.00 65.81 205 VAL A C 1
ATOM 1569 O O . VAL A 1 205 ? -5.802 19.410 -14.904 1.00 65.81 205 VAL A O 1
ATOM 1572 N N . PRO A 1 206 ? -5.843 17.658 -16.321 1.00 67.00 206 PRO A N 1
ATOM 1573 C CA . PRO A 1 206 ? -6.306 18.449 -17.455 1.00 67.00 206 PRO A CA 1
ATOM 1574 C C . PRO A 1 206 ? -7.570 19.251 -17.126 1.00 67.00 206 PRO A C 1
ATOM 1576 O O . PRO A 1 206 ? -8.473 18.762 -16.442 1.00 67.00 206 PRO A O 1
ATOM 1579 N N . ALA A 1 207 ? -7.662 20.479 -17.642 1.00 68.31 207 ALA A N 1
ATOM 1580 C CA . ALA A 1 207 ? -8.837 21.320 -17.443 1.00 68.31 207 ALA A CA 1
ATOM 1581 C C . ALA A 1 207 ? -10.110 20.594 -17.921 1.00 68.31 207 ALA A C 1
ATOM 1583 O O . ALA A 1 207 ? -10.204 20.184 -19.076 1.00 68.31 207 ALA A O 1
ATOM 1584 N N . GLY A 1 208 ? -11.085 20.437 -17.020 1.00 69.69 208 GLY A N 1
ATOM 1585 C CA . GLY A 1 208 ? -12.337 19.717 -17.282 1.00 69.69 208 GLY A CA 1
ATOM 1586 C C . GLY A 1 208 ? -12.343 18.237 -16.883 1.00 69.69 208 GLY A C 1
ATOM 1587 O O . GLY A 1 208 ? -13.401 17.622 -16.952 1.00 69.69 208 GLY A O 1
ATOM 1588 N N . ALA A 1 209 ? -11.218 17.668 -16.435 1.00 70.69 209 ALA A N 1
ATOM 1589 C CA . ALA A 1 209 ? -11.184 16.324 -15.861 1.00 70.69 209 ALA A CA 1
ATOM 1590 C C . ALA A 1 209 ? -11.438 16.338 -14.341 1.00 70.69 209 ALA A C 1
ATOM 1592 O O . ALA A 1 209 ? -11.019 17.245 -13.610 1.00 70.69 209 ALA A O 1
ATOM 1593 N N . ASP A 1 210 ? -12.117 15.299 -13.850 1.00 68.06 210 ASP A N 1
ATOM 1594 C CA . ASP A 1 210 ? -12.469 15.184 -12.435 1.00 68.06 210 ASP A CA 1
ATOM 1595 C C . ASP A 1 210 ? -11.325 14.628 -11.575 1.00 68.06 210 ASP A C 1
ATOM 1597 O O . ASP A 1 210 ? -11.181 15.040 -10.425 1.00 68.06 210 ASP A O 1
ATOM 1601 N N . PHE A 1 211 ? -10.457 13.774 -12.122 1.00 72.00 211 PHE A N 1
ATOM 1602 C CA . PHE A 1 211 ? -9.354 13.138 -11.394 1.00 72.00 211 PHE A CA 1
ATOM 1603 C C . PHE A 1 211 ? -8.192 12.746 -12.322 1.00 72.00 211 PHE A C 1
ATOM 1605 O O . PHE A 1 211 ? -8.374 12.604 -13.530 1.00 72.00 211 PHE A O 1
ATOM 1612 N N . ALA A 1 212 ? -7.001 12.548 -11.744 1.00 74.19 212 ALA A N 1
ATOM 1613 C CA . ALA A 1 212 ? -5.855 11.921 -12.413 1.00 74.19 212 ALA A CA 1
ATOM 1614 C C . ALA A 1 212 ? -5.907 10.389 -12.298 1.00 74.19 212 ALA A C 1
ATOM 1616 O O . ALA A 1 212 ? -5.541 9.676 -13.227 1.00 74.19 212 ALA A O 1
ATOM 1617 N N . LEU A 1 213 ? -6.392 9.891 -11.159 1.00 83.88 213 LEU A N 1
ATOM 1618 C CA . LEU A 1 213 ? -6.669 8.485 -10.909 1.00 83.88 213 LEU A CA 1
ATOM 1619 C C . LEU A 1 213 ? -8.021 8.352 -10.210 1.00 83.88 213 LEU A C 1
ATOM 1621 O O . LEU A 1 213 ? -8.282 9.041 -9.223 1.00 83.88 213 LEU A O 1
ATOM 1625 N N . HIS A 1 214 ? -8.816 7.400 -10.683 1.00 88.88 214 HIS A N 1
ATOM 1626 C CA . HIS A 1 214 ? -9.961 6.866 -9.967 1.00 88.88 214 HIS A CA 1
ATOM 1627 C C . HIS A 1 214 ? -9.787 5.358 -9.802 1.00 88.88 214 HIS A C 1
ATOM 1629 O O . HIS A 1 214 ? -9.530 4.647 -10.775 1.00 88.88 214 HIS A O 1
ATOM 1635 N N . ALA A 1 215 ? -9.941 4.872 -8.578 1.00 89.81 215 ALA A N 1
ATOM 1636 C CA . ALA A 1 215 ? -9.973 3.454 -8.256 1.00 89.81 215 ALA A CA 1
ATOM 1637 C C . ALA A 1 215 ? -11.208 3.157 -7.407 1.00 89.81 215 ALA A C 1
ATOM 1639 O O . ALA A 1 215 ? -11.684 4.018 -6.676 1.00 89.81 215 ALA A O 1
ATOM 1640 N N . ARG A 1 216 ? -11.715 1.929 -7.490 1.00 90.38 216 ARG A N 1
ATOM 1641 C CA . ARG A 1 216 ? -12.875 1.491 -6.717 1.00 90.38 216 ARG A CA 1
ATOM 1642 C C . ARG A 1 216 ? -12.556 0.188 -6.005 1.00 90.38 216 ARG A C 1
ATOM 1644 O O . ARG A 1 216 ? -12.017 -0.736 -6.613 1.00 90.38 216 ARG A O 1
ATOM 1651 N N . LEU A 1 217 ? -12.852 0.139 -4.710 1.00 90.50 217 LEU A N 1
ATOM 1652 C CA . LEU A 1 217 ? -12.757 -1.068 -3.896 1.00 90.50 217 LEU A CA 1
ATOM 1653 C C . LEU A 1 217 ? -14.134 -1.704 -3.791 1.00 90.50 217 LEU A C 1
ATOM 1655 O O . LEU A 1 217 ? -15.087 -1.030 -3.408 1.00 90.50 217 LEU A O 1
ATOM 1659 N N . GLU A 1 218 ? -14.221 -2.994 -4.088 1.00 89.69 218 GLU A N 1
ATOM 1660 C CA . GLU A 1 218 ? -15.473 -3.746 -4.091 1.00 89.69 218 GLU A CA 1
ATOM 1661 C C . GLU A 1 218 ? -15.261 -5.085 -3.389 1.00 89.69 218 GLU A C 1
ATOM 1663 O O . GLU A 1 218 ? -14.245 -5.755 -3.593 1.00 89.69 218 GLU A O 1
ATOM 1668 N N . ALA A 1 219 ? -16.214 -5.463 -2.543 1.00 86.75 219 ALA A N 1
ATOM 1669 C CA . ALA A 1 219 ? -16.305 -6.792 -1.956 1.00 86.75 219 ALA A CA 1
ATOM 1670 C C . ALA A 1 219 ? -17.738 -7.033 -1.471 1.00 86.75 219 ALA A C 1
ATOM 1672 O O . ALA A 1 219 ? -18.429 -6.098 -1.055 1.00 86.75 219 ALA A O 1
ATOM 1673 N N . ASP A 1 220 ? -18.167 -8.291 -1.467 1.00 83.69 220 ASP A N 1
ATOM 1674 C CA . ASP A 1 220 ? -19.472 -8.659 -0.926 1.00 83.69 220 ASP A CA 1
ATOM 1675 C C . ASP A 1 220 ? -19.560 -8.279 0.556 1.00 83.69 220 ASP A C 1
ATOM 1677 O O . ASP A 1 220 ? -18.733 -8.679 1.379 1.00 83.69 220 ASP A O 1
ATOM 1681 N N . GLY A 1 221 ? -20.571 -7.481 0.903 1.00 77.44 221 GLY A N 1
ATOM 1682 C CA . GLY A 1 221 ? -20.760 -6.994 2.269 1.00 77.44 221 GLY A CA 1
ATOM 1683 C C . GLY A 1 221 ? -19.738 -5.944 2.718 1.00 77.44 221 GLY A C 1
ATOM 1684 O O . GLY A 1 221 ? -19.655 -5.685 3.922 1.00 77.44 221 GLY A O 1
ATOM 1685 N N . LEU A 1 222 ? -18.984 -5.329 1.794 1.00 80.69 222 LEU A N 1
ATOM 1686 C CA . LEU A 1 222 ? -18.111 -4.199 2.104 1.00 80.69 222 LEU A CA 1
ATOM 1687 C C . LEU A 1 222 ? -18.935 -3.068 2.728 1.00 80.69 222 LEU A C 1
ATOM 1689 O O . LEU A 1 222 ? -19.871 -2.547 2.128 1.00 80.69 222 LEU A O 1
ATOM 1693 N N . ARG A 1 223 ? -18.572 -2.684 3.952 1.00 76.12 223 ARG A N 1
ATOM 1694 C CA . ARG A 1 223 ? -19.148 -1.534 4.649 1.00 76.12 223 ARG A CA 1
ATOM 1695 C C . ARG A 1 223 ? -18.063 -0.491 4.796 1.00 76.12 223 ARG A C 1
ATOM 1697 O O . ARG A 1 223 ? -17.092 -0.712 5.517 1.00 76.12 223 ARG A O 1
ATOM 1704 N N . ALA A 1 224 ? -18.226 0.634 4.116 1.00 72.38 224 ALA A N 1
ATOM 1705 C CA . ALA A 1 224 ? -17.400 1.793 4.386 1.00 72.38 224 ALA A CA 1
ATOM 1706 C C . ALA A 1 224 ? -17.779 2.344 5.764 1.00 72.38 224 ALA A C 1
ATOM 1708 O O . ALA A 1 224 ? -18.957 2.527 6.076 1.00 72.38 224 ALA A O 1
ATOM 1709 N N . VAL A 1 225 ? -16.774 2.568 6.599 1.00 68.25 225 VAL A N 1
ATOM 1710 C CA . VAL A 1 225 ? -16.961 3.100 7.943 1.00 68.25 225 VAL A CA 1
ATOM 1711 C C . VAL A 1 225 ? -16.361 4.501 7.924 1.00 68.25 225 VAL A C 1
ATOM 1713 O O . VAL A 1 225 ? -15.166 4.668 8.142 1.00 68.25 225 VAL A O 1
ATOM 1716 N N . GLU A 1 226 ? -17.177 5.499 7.580 1.00 66.44 226 GLU A N 1
ATOM 1717 C CA . GLU A 1 226 ? -16.772 6.912 7.606 1.00 66.44 226 GLU A CA 1
ATOM 1718 C C . GLU A 1 226 ? -16.746 7.414 9.047 1.00 66.44 226 GLU A C 1
ATOM 1720 O O . GLU A 1 226 ? -17.559 6.980 9.876 1.00 66.44 226 GLU A O 1
ATOM 1725 N N . ASP A 1 227 ? -15.774 8.264 9.372 1.00 63.94 227 ASP A N 1
ATOM 1726 C CA . ASP A 1 227 ? -15.706 8.864 10.697 1.00 63.94 227 ASP A CA 1
ATOM 1727 C C . ASP A 1 227 ? -16.889 9.814 10.914 1.00 63.94 227 ASP A C 1
ATOM 1729 O O . ASP A 1 227 ? -17.300 10.521 9.990 1.00 63.94 227 ASP A O 1
ATOM 1733 N N . PRO A 1 228 ? -17.497 9.786 12.113 1.00 64.94 228 PRO A N 1
ATOM 1734 C CA . PRO A 1 228 ? -18.623 10.652 12.414 1.00 64.94 228 PRO A CA 1
ATOM 1735 C C . PRO A 1 228 ? -18.182 12.128 12.409 1.00 64.94 228 PRO A C 1
ATOM 1737 O O . PRO A 1 228 ? -16.999 12.418 12.587 1.00 64.94 228 PRO A O 1
ATOM 1740 N N . PRO A 1 229 ? -19.113 13.073 12.195 1.00 71.56 229 PRO A N 1
ATOM 1741 C CA . PRO A 1 229 ? -18.794 14.496 12.195 1.00 71.56 229 PRO A CA 1
ATOM 1742 C C . PRO A 1 229 ? -18.176 14.928 13.529 1.00 71.56 229 PRO A C 1
ATOM 1744 O O . PRO A 1 229 ? -18.671 14.574 14.597 1.00 71.56 229 PRO A O 1
ATOM 1747 N N . GLU A 1 230 ? -17.101 15.708 13.442 1.00 80.12 230 GLU A N 1
ATOM 1748 C CA . GLU A 1 230 ? -16.321 16.169 14.588 1.00 80.12 230 GLU A CA 1
ATOM 1749 C C . GLU A 1 230 ? -17.016 17.351 15.283 1.00 80.12 230 GLU A C 1
ATOM 1751 O O . GLU A 1 230 ? -17.324 18.363 14.650 1.00 80.12 230 GLU A O 1
ATOM 1756 N N . CYS A 1 231 ? -17.252 17.252 16.595 1.00 81.12 231 CYS A N 1
ATOM 1757 C CA . CYS A 1 231 ? -17.676 18.396 17.418 1.00 81.12 231 CYS A CA 1
ATOM 1758 C C . CYS A 1 231 ? -17.052 18.381 18.821 1.00 81.12 231 CYS A C 1
ATOM 1760 O O . CYS A 1 231 ? -17.737 18.554 19.827 1.00 81.12 231 CYS A O 1
ATOM 1762 N N . PHE A 1 232 ? -15.747 18.130 18.882 1.00 86.31 232 PHE A N 1
ATOM 1763 C CA . PHE A 1 232 ? -14.975 18.048 20.120 1.00 86.31 232 PHE A CA 1
ATOM 1764 C C . PHE A 1 232 ? -13.958 19.186 20.248 1.00 86.31 232 PHE A C 1
ATOM 1766 O O . PHE A 1 232 ? -13.583 19.825 19.266 1.00 86.31 232 PHE A O 1
ATOM 1773 N N . GLU A 1 233 ? -13.520 19.434 21.481 1.00 87.94 233 GLU A N 1
ATOM 1774 C CA . GLU A 1 233 ? -12.471 20.402 21.793 1.00 87.94 233 GLU A CA 1
ATOM 1775 C C . GLU A 1 233 ? -11.094 19.767 21.555 1.00 87.94 233 GLU A C 1
ATOM 1777 O O . GLU A 1 233 ? -10.825 18.652 22.004 1.00 87.94 233 GLU A O 1
ATOM 1782 N N . LEU A 1 234 ? -10.228 20.468 20.821 1.00 88.62 234 LEU A N 1
ATOM 1783 C CA . LEU A 1 234 ? -8.834 20.066 20.639 1.00 88.62 234 LEU A CA 1
ATOM 1784 C C . LEU A 1 234 ? -8.015 20.448 21.877 1.00 88.62 234 LEU A C 1
ATOM 1786 O O . LEU A 1 234 ? -8.323 21.433 22.545 1.00 88.62 234 LEU A O 1
ATOM 1790 N N . ASP A 1 235 ? -6.964 19.675 22.154 1.00 87.81 235 ASP A N 1
ATOM 1791 C CA . ASP A 1 235 ? -6.020 19.909 23.258 1.00 87.81 235 ASP A CA 1
ATOM 1792 C C . ASP A 1 235 ? -6.671 19.981 24.655 1.00 87.81 235 ASP A C 1
ATOM 1794 O O . ASP A 1 235 ? -6.171 20.645 25.565 1.00 87.81 235 ASP A O 1
ATOM 1798 N N . ALA A 1 236 ? -7.782 19.263 24.839 1.00 90.31 236 ALA A N 1
ATOM 1799 C CA . ALA A 1 236 ? -8.496 19.148 26.104 1.00 90.31 236 ALA A CA 1
ATOM 1800 C C . ALA A 1 236 ? -8.373 17.736 26.702 1.00 90.31 236 ALA A C 1
ATOM 1802 O O . ALA A 1 236 ? -8.390 16.729 25.991 1.00 90.31 236 ALA A O 1
ATOM 1803 N N . GLN A 1 237 ? -8.294 17.668 28.032 1.00 91.69 237 GLN A N 1
ATOM 1804 C CA . GLN A 1 237 ? -8.446 16.436 28.809 1.00 91.69 237 GLN A CA 1
ATOM 1805 C C . GLN A 1 237 ? -9.395 16.681 29.981 1.00 91.69 237 GLN A C 1
ATOM 1807 O O . GLN A 1 237 ? -9.492 17.806 30.480 1.00 91.69 237 GLN A O 1
ATOM 1812 N N . TYR A 1 238 ? -10.048 15.625 30.456 1.00 90.19 238 TYR A N 1
ATOM 1813 C CA . TYR A 1 238 ? -11.012 15.709 31.551 1.00 90.19 238 TYR A CA 1
ATOM 1814 C C . TYR A 1 238 ? -10.582 14.853 32.743 1.00 90.19 238 TYR A C 1
ATOM 1816 O O . TYR A 1 238 ? -9.997 13.786 32.577 1.00 90.19 238 TYR A O 1
ATOM 1824 N N . GLU A 1 239 ? -10.883 15.336 33.950 1.00 86.88 239 GLU A N 1
ATOM 1825 C CA . GLU A 1 239 ? -10.668 14.611 35.204 1.00 86.88 239 GLU A CA 1
ATOM 1826 C C . GLU A 1 239 ? -12.013 14.375 35.916 1.00 86.88 239 GLU A C 1
ATOM 1828 O O . GLU A 1 239 ? -12.818 15.308 36.008 1.00 86.88 239 GLU A O 1
ATOM 1833 N N . PRO A 1 240 ? -12.275 13.171 36.459 1.00 90.81 240 PRO A N 1
ATOM 1834 C CA . PRO A 1 240 ? -11.409 11.989 36.440 1.00 90.81 240 PRO A CA 1
ATOM 1835 C C . PRO A 1 240 ? -11.200 11.432 35.023 1.00 90.81 240 PRO A C 1
ATOM 1837 O O . PRO A 1 240 ? -12.136 11.418 34.230 1.00 90.81 240 PRO A O 1
ATOM 1840 N N . MET A 1 241 ? -9.992 10.933 34.735 1.00 92.62 241 MET A N 1
ATOM 1841 C CA . MET A 1 241 ? -9.618 10.420 33.402 1.00 92.62 241 MET A CA 1
ATOM 1842 C C . MET A 1 241 ? -10.582 9.363 32.835 1.00 92.62 241 MET A C 1
ATOM 1844 O O . MET A 1 241 ? -10.683 9.231 31.624 1.00 92.62 241 MET A O 1
ATOM 1848 N N . ASN A 1 242 ? -11.266 8.578 33.677 1.00 93.38 242 ASN A N 1
ATOM 1849 C CA . ASN A 1 242 ? -12.353 7.709 33.220 1.00 93.38 242 ASN A CA 1
ATOM 1850 C C . ASN A 1 242 ? -13.577 7.842 34.134 1.00 93.38 242 ASN A C 1
ATOM 1852 O O . ASN A 1 242 ? -13.444 7.873 35.362 1.00 93.38 242 ASN A O 1
ATOM 1856 N N . MET A 1 243 ? -14.770 7.829 33.547 1.00 92.94 243 MET A N 1
ATOM 1857 C CA . MET A 1 243 ? -16.035 7.698 34.249 1.00 92.94 243 MET A CA 1
ATOM 1858 C C . MET A 1 243 ? -16.154 6.324 34.926 1.00 92.94 243 MET A C 1
ATOM 1860 O O . MET A 1 243 ? -15.536 5.331 34.530 1.00 92.94 243 MET A O 1
ATOM 1864 N N . ALA A 1 244 ? -16.993 6.246 35.959 1.00 92.62 244 ALA A N 1
ATOM 1865 C CA . ALA A 1 244 ? -17.187 5.017 36.721 1.00 92.62 244 ALA A CA 1
ATOM 1866 C C . ALA A 1 244 ? -17.613 3.840 35.820 1.00 92.62 244 ALA A C 1
ATOM 1868 O O . ALA A 1 244 ? -18.577 3.932 35.061 1.00 92.62 244 ALA A O 1
ATOM 1869 N N . GLY A 1 245 ? -16.902 2.715 35.932 1.00 90.50 245 GLY A N 1
ATOM 1870 C CA . GLY A 1 245 ? -17.169 1.505 35.146 1.00 90.50 245 GLY A CA 1
ATOM 1871 C C . GLY A 1 245 ? -16.597 1.521 33.725 1.00 90.50 245 GLY A C 1
ATOM 1872 O O . GLY A 1 245 ? -16.811 0.558 32.991 1.00 90.50 245 GLY A O 1
ATOM 1873 N N . GLN A 1 246 ? -15.866 2.568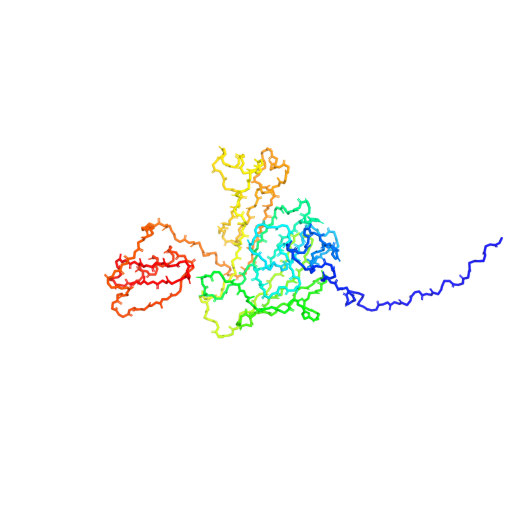 33.339 1.00 91.19 246 GLN A N 1
ATOM 1874 C CA . GLN A 1 246 ? -15.100 2.624 32.097 1.00 91.19 246 GLN A CA 1
ATOM 1875 C C . GLN A 1 246 ? -13.594 2.607 32.383 1.00 91.19 246 GLN A C 1
ATOM 1877 O O . GLN A 1 246 ? -13.132 2.942 33.473 1.00 91.19 246 GLN A O 1
ATOM 1882 N N . GLY A 1 247 ? -12.824 2.191 31.383 1.00 88.19 247 GLY A N 1
ATOM 1883 C CA . GLY A 1 247 ? -11.369 2.276 31.374 1.00 88.19 247 GLY A CA 1
ATOM 1884 C C . GLY A 1 247 ? -10.866 2.699 29.998 1.00 88.19 247 GLY A C 1
ATOM 1885 O O . GLY A 1 247 ? -11.659 2.858 29.059 1.00 88.19 247 GLY A O 1
ATOM 1886 N N . ARG A 1 248 ? -9.540 2.837 29.877 1.00 89.81 248 ARG A N 1
ATOM 1887 C CA . ARG A 1 248 ? -8.884 3.138 28.599 1.00 89.81 248 ARG A CA 1
ATOM 1888 C C . ARG A 1 248 ? -9.265 2.088 27.558 1.00 89.81 248 ARG A C 1
ATOM 1890 O O . ARG A 1 248 ? -9.089 0.892 27.782 1.00 89.81 248 ARG A O 1
ATOM 1897 N N . SER A 1 249 ? -9.732 2.554 26.412 1.00 86.44 249 SER A N 1
ATOM 1898 C CA . SER A 1 249 ? -9.944 1.753 25.203 1.00 86.44 249 SER A CA 1
ATOM 1899 C C . SER A 1 249 ? -9.072 2.285 24.060 1.00 86.44 249 SER A C 1
ATOM 1901 O O . SER A 1 249 ? -8.294 3.218 24.274 1.00 86.44 249 SER A O 1
ATOM 1903 N N . ALA A 1 250 ? -9.199 1.706 22.866 1.00 79.94 250 ALA A N 1
ATOM 1904 C CA . ALA A 1 250 ? -8.538 2.184 21.656 1.00 79.94 250 ALA A CA 1
ATOM 1905 C C . ALA A 1 250 ? -9.577 2.516 20.577 1.00 79.94 250 ALA A C 1
ATOM 1907 O O . ALA A 1 250 ? -10.454 1.695 20.311 1.00 79.94 250 ALA A O 1
ATOM 1908 N N . GLU A 1 251 ? -9.473 3.695 19.962 1.00 79.81 251 GLU A N 1
ATOM 1909 C CA . GLU A 1 251 ? -10.370 4.149 18.890 1.00 79.81 251 GLU A CA 1
ATOM 1910 C C . GLU A 1 251 ? -9.605 4.804 17.735 1.00 79.81 251 GLU A C 1
ATOM 1912 O O . GLU A 1 251 ? -8.630 5.510 17.945 1.00 79.81 251 GLU A O 1
ATOM 1917 N N . THR A 1 252 ? -10.071 4.641 16.492 1.00 68.44 252 THR A N 1
ATOM 1918 C CA . THR A 1 252 ? -9.328 5.106 15.296 1.00 68.44 252 THR A CA 1
ATOM 1919 C C . THR A 1 252 ? -9.245 6.614 15.110 1.00 68.44 252 THR A C 1
ATOM 1921 O O . THR A 1 252 ? -8.427 7.071 14.317 1.00 68.44 252 THR A O 1
ATOM 1924 N N . SER A 1 253 ? -10.060 7.379 15.829 1.00 79.00 253 SER A N 1
ATOM 1925 C CA . SER A 1 253 ? -10.035 8.838 15.809 1.00 79.00 253 SER A CA 1
ATOM 1926 C C . SER A 1 253 ? -10.761 9.414 17.023 1.00 79.00 253 SER A C 1
ATOM 1928 O O . SER A 1 253 ? -11.562 8.736 17.677 1.00 79.00 253 SER A O 1
ATOM 1930 N N . ALA A 1 254 ? -10.539 10.702 17.291 1.00 86.56 254 ALA A N 1
ATOM 1931 C CA . ALA A 1 254 ? -11.296 11.446 18.294 1.00 86.56 254 ALA A CA 1
ATOM 1932 C C . ALA A 1 254 ? -12.808 11.393 18.018 1.00 86.56 254 ALA A C 1
ATOM 1934 O O . ALA A 1 254 ? -13.592 11.186 18.939 1.00 86.56 254 ALA A O 1
ATOM 1935 N N . ALA A 1 255 ? -13.217 11.454 16.747 1.00 86.19 255 ALA A N 1
ATOM 1936 C CA . ALA A 1 255 ? -14.612 11.315 16.334 1.00 86.19 255 ALA A CA 1
ATOM 1937 C C . ALA A 1 255 ? -15.215 9.954 16.737 1.00 86.19 255 ALA A C 1
ATOM 1939 O O . ALA A 1 255 ? -16.366 9.856 17.165 1.00 86.19 255 ALA A O 1
ATOM 1940 N N . ARG A 1 256 ? -14.433 8.874 16.659 1.00 84.19 256 ARG A N 1
ATOM 1941 C CA . ARG A 1 256 ? -14.862 7.546 17.125 1.00 84.19 256 ARG A CA 1
ATOM 1942 C C . ARG A 1 256 ? -14.961 7.472 18.635 1.00 84.19 256 ARG A C 1
ATOM 1944 O O . ARG A 1 256 ? -15.944 6.938 19.141 1.00 84.19 256 ARG A O 1
ATOM 1951 N N . CYS A 1 257 ? -13.999 8.057 19.343 1.00 90.06 257 CYS A N 1
ATOM 1952 C CA . CYS A 1 257 ? -14.056 8.153 20.797 1.00 90.06 257 CYS A CA 1
ATOM 1953 C C . CYS A 1 257 ? -15.282 8.957 21.262 1.00 90.06 257 CYS A C 1
ATOM 1955 O O . CYS A 1 257 ? -15.999 8.538 22.172 1.00 90.06 257 CYS A O 1
ATOM 1957 N N . GLN A 1 258 ? -15.612 10.033 20.547 1.00 92.38 258 GLN A N 1
ATOM 1958 C CA . GLN A 1 258 ? -16.845 10.788 20.727 1.00 92.38 258 GLN A CA 1
ATOM 1959 C C . GLN A 1 258 ? -18.095 9.933 20.495 1.00 92.38 258 GLN A C 1
ATOM 1961 O O . GLN A 1 258 ? -19.005 9.928 21.322 1.00 92.38 258 GLN A O 1
ATOM 1966 N N . ALA A 1 259 ? -18.161 9.192 19.387 1.00 89.06 259 ALA A N 1
ATOM 1967 C CA . ALA A 1 259 ? -19.298 8.319 19.105 1.00 89.06 259 ALA A CA 1
ATOM 1968 C C . ALA A 1 259 ? -19.448 7.212 20.157 1.00 89.06 259 ALA A C 1
ATOM 1970 O O . ALA A 1 259 ? -20.570 6.886 20.550 1.00 89.06 259 ALA A O 1
ATOM 1971 N N . ARG A 1 260 ? -18.330 6.679 20.667 1.00 90.50 260 ARG A N 1
ATOM 1972 C CA . ARG A 1 260 ? -18.321 5.743 21.794 1.00 90.50 260 ARG A CA 1
ATOM 1973 C C . ARG A 1 260 ? -18.912 6.398 23.043 1.00 90.50 260 ARG A C 1
ATOM 1975 O O . ARG A 1 260 ? -19.794 5.799 23.655 1.00 90.50 260 ARG A O 1
ATOM 1982 N N . CYS A 1 261 ? -18.507 7.626 23.375 1.00 92.94 261 CYS A N 1
ATOM 1983 C CA . CYS A 1 261 ? -19.118 8.399 24.461 1.00 92.94 261 CYS A CA 1
ATOM 1984 C C . CYS A 1 261 ? -20.634 8.530 24.269 1.00 92.94 261 CYS A C 1
ATOM 1986 O O . CYS A 1 261 ? -21.400 8.194 25.167 1.00 92.94 261 CYS A O 1
ATOM 1988 N N . GLY A 1 262 ? -21.087 8.897 23.065 1.00 91.81 262 GLY A N 1
ATOM 1989 C CA . GLY A 1 262 ? -22.513 9.012 22.739 1.00 91.81 262 GLY A CA 1
ATOM 1990 C C . GLY A 1 262 ? -23.317 7.715 22.921 1.00 91.81 262 GLY A C 1
ATOM 1991 O O . GLY A 1 262 ? -24.526 7.769 23.146 1.00 91.81 262 GLY A O 1
ATOM 1992 N N . GLY A 1 263 ? -22.662 6.550 22.861 1.00 90.56 263 GLY A N 1
ATOM 1993 C CA . GLY A 1 263 ? -23.267 5.243 23.130 1.00 90.56 263 GLY A CA 1
ATOM 1994 C C . GLY A 1 263 ? -23.267 4.820 24.605 1.00 90.56 263 GLY A C 1
ATOM 1995 O O . GLY A 1 263 ? -23.970 3.873 24.967 1.00 90.56 263 GLY A O 1
ATOM 1996 N N . VAL A 1 264 ? -22.505 5.494 25.473 1.00 93.88 264 VAL A N 1
ATOM 1997 C CA . VAL A 1 264 ? -22.384 5.153 26.895 1.00 93.88 264 VAL A CA 1
ATOM 1998 C C . VAL A 1 264 ? -23.291 6.047 27.730 1.00 93.88 264 VAL A C 1
ATOM 2000 O O . VAL A 1 264 ? -23.154 7.268 27.780 1.00 93.88 264 VAL A O 1
ATOM 2003 N N . ARG A 1 265 ? -24.236 5.421 28.438 1.00 94.50 265 ARG A N 1
ATOM 2004 C CA . ARG A 1 265 ? -25.184 6.139 29.294 1.00 94.50 265 ARG A CA 1
ATOM 2005 C C . ARG A 1 265 ? -24.435 6.938 30.365 1.00 94.50 265 ARG A C 1
ATOM 2007 O O . ARG A 1 265 ? -23.779 6.355 31.221 1.00 94.50 265 ARG A O 1
ATOM 2014 N N . GLY A 1 266 ? -24.623 8.255 30.350 1.00 93.31 266 GLY A N 1
ATOM 2015 C CA . GLY A 1 266 ? -24.025 9.172 31.321 1.00 93.31 266 GLY A CA 1
ATOM 2016 C C . GLY A 1 266 ? -22.626 9.667 30.953 1.00 93.31 266 GLY A C 1
ATOM 2017 O O . GLY A 1 266 ? -22.059 10.424 31.732 1.00 93.31 266 GLY A O 1
ATOM 2018 N N . CYS A 1 267 ? -22.084 9.282 29.793 1.00 94.31 267 CYS A N 1
ATOM 2019 C CA . CYS A 1 267 ? -20.866 9.896 29.281 1.00 94.31 267 CYS A CA 1
ATOM 2020 C C . CYS A 1 267 ? -21.160 11.331 28.825 1.00 94.31 267 CYS A C 1
ATOM 2022 O O . CYS A 1 267 ? -22.096 11.567 28.059 1.00 94.31 267 CYS A O 1
ATOM 2024 N N . ALA A 1 268 ? -20.381 12.283 29.334 1.00 92.50 268 ALA A N 1
ATOM 2025 C CA . ALA A 1 268 ? -20.486 13.702 28.988 1.00 92.50 268 ALA A CA 1
ATOM 2026 C C . ALA A 1 268 ? -19.250 14.207 28.234 1.00 92.50 268 ALA A C 1
ATOM 2028 O O . ALA A 1 268 ? -19.356 15.114 27.412 1.00 92.50 268 ALA A O 1
ATOM 2029 N N . HIS A 1 269 ? -18.095 13.605 28.506 1.00 93.75 269 HIS A N 1
ATOM 2030 C CA . HIS A 1 269 ? -16.810 14.005 27.962 1.00 93.75 269 HIS A CA 1
ATOM 2031 C C . HIS A 1 269 ? -16.037 12.769 27.528 1.00 93.75 269 HIS A C 1
ATOM 2033 O O . HIS A 1 269 ? -16.296 11.667 27.995 1.00 93.75 269 HIS A O 1
ATOM 2039 N N . PHE A 1 270 ? -15.079 12.965 26.637 1.00 95.00 270 PHE A N 1
ATOM 2040 C CA . PHE A 1 270 ? -14.104 11.945 26.307 1.00 95.00 270 PHE A CA 1
ATOM 2041 C C . PHE A 1 270 ? -12.739 12.611 26.178 1.00 95.00 270 PHE A C 1
ATOM 2043 O O . PHE A 1 270 ? -12.645 13.808 25.913 1.00 95.00 270 PHE A O 1
ATOM 2050 N N . THR A 1 271 ? -11.683 11.833 26.357 1.00 94.69 271 THR A N 1
ATOM 2051 C CA . THR A 1 271 ? -10.313 12.260 26.082 1.00 94.69 271 THR A CA 1
ATOM 2052 C C . THR A 1 271 ? -9.722 11.286 25.069 1.00 94.69 271 THR A C 1
ATOM 2054 O O . THR A 1 271 ? -9.742 10.072 25.289 1.00 94.69 271 THR A O 1
ATOM 2057 N N . PHE A 1 272 ? -9.239 11.810 23.942 1.00 92.31 272 PHE A N 1
ATOM 2058 C CA . PHE A 1 272 ? -8.614 11.019 22.883 1.00 92.31 272 PHE A CA 1
ATOM 2059 C C . PHE A 1 272 ? -7.165 11.439 22.677 1.00 92.31 272 PHE A C 1
ATOM 2061 O O . PHE A 1 272 ? -6.876 12.625 22.534 1.00 92.31 272 PHE A O 1
ATOM 2068 N N . TRP A 1 273 ? -6.255 10.471 22.681 1.00 86.88 273 TRP A N 1
ATOM 2069 C CA . TRP A 1 273 ? -4.822 10.705 22.549 1.00 86.88 273 TRP A CA 1
ATOM 2070 C C . TRP A 1 273 ? -4.329 10.231 21.173 1.00 86.88 273 TRP A C 1
ATOM 2072 O O . TRP A 1 273 ? -4.887 9.280 20.623 1.00 86.88 273 TRP A O 1
ATOM 2082 N N . PRO A 1 274 ? -3.264 10.838 20.608 1.00 79.62 274 PRO A N 1
ATOM 2083 C CA . PRO A 1 274 ? -2.715 10.432 19.307 1.00 79.62 274 PRO A CA 1
ATOM 2084 C C . PRO A 1 274 ? -2.255 8.967 19.230 1.00 79.62 274 PRO A C 1
ATOM 2086 O O . PRO A 1 274 ? -2.140 8.414 18.142 1.00 79.62 274 PRO A O 1
ATOM 2089 N N . ASP A 1 275 ? -2.017 8.332 20.379 1.00 74.75 275 ASP A N 1
ATOM 2090 C CA . ASP A 1 275 ? -1.691 6.907 20.507 1.00 74.75 275 ASP A CA 1
ATOM 2091 C C . ASP A 1 275 ? -2.927 5.981 20.431 1.00 74.75 275 ASP A C 1
ATOM 2093 O O . ASP A 1 275 ? -2.831 4.788 20.735 1.00 74.75 275 ASP A O 1
ATOM 2097 N N . GLY A 1 276 ? -4.099 6.540 20.109 1.00 75.06 276 GLY A N 1
ATOM 2098 C CA . GLY A 1 276 ? -5.374 5.831 20.043 1.00 75.06 276 GLY A CA 1
ATOM 2099 C C . GLY A 1 276 ? -6.121 5.724 21.348 1.00 75.06 276 GLY A C 1
ATOM 2100 O O . GLY A 1 276 ? -7.234 5.197 21.355 1.00 75.06 276 GLY A O 1
ATOM 2101 N N . GLY A 1 277 ? -5.518 6.161 22.452 1.00 85.31 277 GLY A N 1
ATOM 2102 C CA . GLY A 1 277 ? -6.112 6.076 23.772 1.00 85.31 277 GLY A CA 1
ATOM 2103 C C . GLY A 1 277 ? -7.436 6.818 23.806 1.00 85.31 277 GLY A C 1
ATOM 2104 O O . GLY A 1 277 ? -7.465 8.036 23.678 1.00 85.31 277 GLY A O 1
ATOM 2105 N N . CYS A 1 278 ? -8.526 6.080 23.993 1.00 91.94 278 CYS A N 1
ATOM 2106 C CA . CYS A 1 278 ? -9.860 6.638 24.141 1.00 91.94 278 CYS A CA 1
ATOM 2107 C C . CYS A 1 278 ? -10.388 6.405 25.555 1.00 91.94 278 CYS A C 1
ATOM 2109 O O . CYS A 1 278 ? -10.599 5.261 25.987 1.00 91.94 278 CYS A O 1
ATOM 2111 N N . HIS A 1 279 ? -10.654 7.508 26.238 1.00 95.12 279 HIS A N 1
ATOM 2112 C CA . HIS A 1 279 ? -11.145 7.594 27.603 1.00 95.12 279 HIS A CA 1
ATOM 2113 C C . HIS A 1 279 ? -12.518 8.270 27.620 1.00 95.12 279 HIS A C 1
ATOM 2115 O O . HIS A 1 279 ? -12.710 9.245 26.900 1.00 95.12 279 HIS A O 1
ATOM 2121 N N . LEU A 1 280 ? -13.456 7.746 28.410 1.00 94.88 280 LEU A N 1
ATOM 2122 C CA . LEU A 1 280 ? -14.811 8.288 28.612 1.00 94.88 280 LEU A CA 1
ATOM 2123 C C . LEU A 1 280 ? -14.986 8.661 30.069 1.00 94.88 280 LEU A C 1
ATOM 2125 O O . LEU A 1 280 ? -14.476 7.848 30.871 1.00 94.88 280 LEU A O 1
#

Foldseek 3Di:
DDPPDPDDDPPDDDPPQLVDDLCQFLADFPNQVVPHTSPQGFSWQEDVQFPWTKGWFFDPDPFLSRTHPPALWTDAIKGWDDPGRVVGTFQMKGKDWFQQFQAPGTLSHKCPVPRPQRTNAKHWMQGDDQRKTWIWGYDRHGIDIDIDGDPPGDPVRGDIDMGDDWDPDPAPQVVVCVVVVHTQWDWDDDPFWIKTFHQTDNVGDPPPDPGPDIDTGGDVVDDDDDQDDDDDDPPDADPPQADPPDDWDFDNDPSRLVVVLVVDPPRDDWDADNSRTIHD

pLDDT: mean 82.92, std 12.89, range [44.47, 98.44]

Sequence (280 aa):
AGLRGPRAAAARVRAPEEFVNVLAGASGGQSAGTHHSSGNTLPLVARPWGFNHWAPQTTDERTSWWFDAGADTFRGIRCTHQPSPWIGDYGWFLLRPLTGFSGDEWLGFTSYRQEGTLQPHRMDLTLGPCGVRLELAPTAHGAILRVTFPPSMAPEQRRICAWVPPGADKDEDERHAKAAGRATGRCRAGAEGIDLESRRFAGGVPAGADFALHARLEADGLRAVEDPPECFELDAQYEPMNMAGQGRSAETSAARCQARCGGVRGCAHFTFWPDGGCHL

Mean predicted aligned error: 10.57 Å

Solvent-accessible surface area (backbone atoms only — not comparable to full-atom values): 16184 Å² total; per-residue (Å²): 137,83,87,77,70,84,78,74,76,75,78,83,71,76,69,64,64,78,75,49,66,42,60,66,23,19,52,51,25,55,86,32,50,81,81,50,73,68,67,65,42,67,48,51,26,31,38,93,88,28,72,38,30,33,28,73,26,34,49,88,63,97,55,54,47,28,42,30,69,77,56,56,43,30,62,28,40,29,42,41,58,53,86,36,54,90,78,31,70,40,51,46,39,32,44,27,81,48,78,59,56,31,36,90,74,51,34,59,32,64,33,68,82,42,88,84,16,52,30,47,65,34,39,49,33,44,30,28,90,75,53,33,35,41,34,37,39,49,35,46,83,50,64,55,77,49,76,47,73,41,88,89,55,56,78,93,33,69,43,72,47,75,44,47,63,70,66,82,58,98,46,68,34,45,53,52,24,59,77,68,76,42,80,39,27,42,76,42,74,51,98,71,33,37,40,36,39,22,31,45,35,99,87,36,51,56,92,91,57,93,53,57,26,79,48,74,47,70,54,93,86,63,74,73,82,76,79,54,86,79,89,76,77,79,100,56,78,60,85,71,67,44,43,93,97,52,62,82,45,62,28,84,41,60,35,44,32,48,53,52,24,76,71,38,92,87,48,86,55,58,30,64,44,86,72,9,41,21,22,52

InterPro domains:
  IPR014718 Glycoside hydrolase-type carbohydrate-binding [G3DSA:2.70.98.10] (13-199)
  IPR041371 Glycosyl hydrolase family 92 N-terminal domain [PF17678] (19-152)
  IPR050883 Peptide-N(4)-(N-acetyl-beta-glucosaminyl)asparagine amidase [PTHR12143] (20-155)

Radius of gyration: 22.67 Å; Cα contacts (8 Å, |Δi|>4): 557; chains: 1; bounding box: 54×54×84 Å

Secondary structure (DSSP, 8-state):
-------PPPP--SSGGGG--TTTT--SHHHHHTT--S------B--TT-S-EEEEE---SSSS----TT-S---EEEEE--S-TTT---S-EEEEEEES--SS----EE-TTSTTSEETTEEEEEEETTTEEEEEEE-SS-EEEEEE--TTS-GGGEEEEEEPPPP-S-SHHHHHHHHTT--SEEEEE-SSSEEEEE---TT-PPTT-S-SEEEEE--TT----PPPPP---TT---SSSS-TT---EE-SSHHHHHHHHHHSTT----EE-TTSEEE-